Protein AF-A0A7W1IMP6-F1 (afdb_monomer_lite)

Radius of gyration: 20.24 Å; chains: 1; bounding box: 58×49×47 Å

Sequence (217 aa):
MINILLSSNEVQIRNIYDVIEHIKVRPALYIRENKISNLQCYLDGYQAALIHNAINHESIFPQFWYFHEWTMQKYNWSSSVAGWTNILLKENNNNEEKALQVFFELCDEFKTLHPISIQKIKLTKKNMDFYHTKCQTFDGKMNQIYENANELLLVKFSHNFGFSYFMLNENKIEGSSWTKRFENEKLAKTHIENLFDAQNSWEALSGDLKLILEQTM

Structure (mmCIF, N/CA/C/O backbone):
data_AF-A0A7W1IMP6-F1
#
_entry.id   AF-A0A7W1IMP6-F1
#
loop_
_atom_site.group_PDB
_atom_site.id
_atom_site.type_symbol
_atom_site.label_atom_id
_atom_site.label_alt_id
_atom_site.label_comp_id
_atom_site.label_asym_id
_atom_site.label_entity_id
_atom_site.label_seq_id
_atom_site.pdbx_PDB_ins_code
_atom_site.Cartn_x
_atom_site.Cartn_y
_atom_site.Cartn_z
_atom_site.occupancy
_atom_site.B_iso_or_equiv
_atom_site.auth_seq_id
_atom_site.auth_comp_id
_atom_site.auth_asym_id
_atom_site.auth_atom_id
_atom_site.pdbx_PDB_model_num
ATOM 1 N N . MET A 1 1 ? -30.627 -35.064 19.105 1.00 36.88 1 MET A N 1
ATOM 2 C C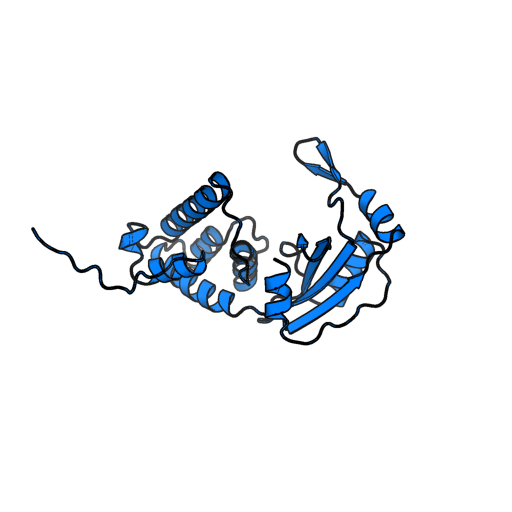A . MET A 1 1 ? -29.736 -34.702 17.983 1.00 36.88 1 MET A CA 1
ATOM 3 C C . MET A 1 1 ? -30.217 -33.379 17.425 1.00 36.88 1 MET A C 1
ATOM 5 O O . MET A 1 1 ? -31.280 -33.345 16.824 1.00 36.88 1 MET A O 1
ATOM 9 N N . ILE A 1 2 ? -29.509 -32.289 17.719 1.00 34.69 2 ILE A N 1
ATOM 10 C CA . ILE A 1 2 ? -29.812 -30.972 17.152 1.00 34.69 2 ILE A CA 1
ATOM 11 C C . ILE A 1 2 ? -29.003 -30.874 15.859 1.00 34.69 2 ILE A C 1
ATOM 13 O O . ILE A 1 2 ? -27.783 -30.756 15.906 1.00 34.69 2 ILE A O 1
ATOM 17 N N . ASN A 1 3 ? -29.686 -30.974 14.718 1.00 37.50 3 ASN A N 1
ATOM 18 C CA . ASN A 1 3 ? -29.119 -30.622 13.421 1.00 37.50 3 ASN A CA 1
ATOM 19 C C . ASN A 1 3 ? -29.069 -29.098 13.340 1.00 37.50 3 ASN A C 1
ATOM 21 O O . ASN A 1 3 ? -30.084 -28.452 13.080 1.00 37.50 3 ASN A O 1
ATOM 25 N N . ILE A 1 4 ? -27.894 -28.522 13.581 1.00 43.94 4 ILE A N 1
ATOM 26 C CA . ILE A 1 4 ? -27.629 -27.141 13.190 1.00 43.94 4 ILE A CA 1
ATOM 27 C C . ILE A 1 4 ? -27.400 -27.174 11.679 1.00 43.94 4 ILE A C 1
ATOM 29 O O . ILE A 1 4 ? -26.359 -27.617 11.203 1.00 43.94 4 ILE A O 1
ATOM 33 N N . LEU A 1 5 ? -28.418 -26.754 10.930 1.00 41.19 5 LEU A N 1
ATOM 34 C CA . LEU A 1 5 ? -28.290 -26.374 9.529 1.00 41.19 5 LEU A CA 1
ATOM 35 C C . LEU A 1 5 ? -27.348 -25.164 9.470 1.00 41.19 5 LEU A C 1
ATOM 37 O O . LEU A 1 5 ? -27.774 -24.032 9.693 1.00 41.19 5 LEU A O 1
ATOM 41 N N . LEU A 1 6 ? -26.063 -25.409 9.214 1.00 39.91 6 LEU A N 1
ATOM 42 C CA . LEU A 1 6 ? -25.137 -24.366 8.788 1.00 39.91 6 LEU A CA 1
ATOM 43 C C . LEU A 1 6 ? -25.642 -23.860 7.433 1.00 39.91 6 LEU A C 1
ATOM 45 O O . LEU A 1 6 ? -25.564 -24.560 6.425 1.00 39.91 6 LEU A O 1
ATOM 49 N N . SER A 1 7 ? -26.259 -22.678 7.433 1.00 44.56 7 SER A N 1
ATOM 50 C CA . SER A 1 7 ? -26.678 -22.005 6.209 1.00 44.56 7 SER A CA 1
ATOM 51 C C . SER A 1 7 ? -25.452 -21.771 5.333 1.00 44.56 7 SER A C 1
ATOM 53 O O . SER A 1 7 ? -24.482 -21.157 5.774 1.00 44.56 7 SER A O 1
ATOM 55 N N . SER A 1 8 ? -25.525 -22.245 4.097 1.00 48.44 8 SER A N 1
ATOM 56 C CA . SER A 1 8 ? -24.499 -22.236 3.055 1.00 48.44 8 SER A CA 1
ATOM 57 C C . SER A 1 8 ? -24.180 -20.839 2.496 1.00 48.44 8 SER A C 1
ATOM 59 O O . SER A 1 8 ? -24.275 -20.607 1.296 1.00 48.44 8 SER A O 1
ATOM 61 N N . ASN A 1 9 ? -23.795 -19.915 3.372 1.00 48.94 9 ASN A N 1
ATOM 62 C CA . ASN A 1 9 ? -23.117 -18.662 3.045 1.00 48.94 9 ASN A CA 1
ATOM 63 C C . ASN A 1 9 ? -21.965 -18.493 4.048 1.00 48.94 9 ASN A C 1
ATOM 65 O O . ASN A 1 9 ? -21.957 -17.581 4.874 1.00 48.94 9 ASN A O 1
ATOM 69 N N . GLU A 1 10 ? -21.016 -19.432 4.038 1.00 59.72 10 GLU A N 1
ATOM 70 C CA . GLU A 1 10 ? -19.744 -19.212 4.723 1.00 59.72 10 GLU A CA 1
ATOM 71 C C . GLU A 1 10 ? -19.064 -18.031 4.037 1.00 59.72 10 GLU A C 1
ATOM 73 O O . GLU A 1 10 ? -18.763 -18.079 2.842 1.00 59.72 10 GLU A O 1
ATOM 78 N N . VAL A 1 11 ? -18.882 -16.934 4.770 1.00 62.41 11 VAL A N 1
ATOM 79 C CA . VAL A 1 11 ? -18.132 -15.809 4.228 1.00 62.41 11 VAL A CA 1
ATOM 80 C C . VAL A 1 11 ? -16.681 -16.249 4.119 1.00 62.41 11 VAL A C 1
ATOM 82 O O . VAL A 1 11 ? -16.019 -16.512 5.123 1.00 62.41 11 VAL A O 1
ATOM 85 N N . GLN A 1 12 ? -16.210 -16.389 2.885 1.00 74.75 12 GLN A N 1
ATOM 86 C CA . GLN A 1 12 ? -14.857 -16.831 2.614 1.00 74.75 12 GLN A CA 1
ATOM 87 C C . GLN A 1 12 ? -13.899 -15.653 2.796 1.00 74.75 12 GLN A C 1
ATOM 89 O O . GLN A 1 12 ? -13.868 -14.740 1.973 1.00 74.75 12 GLN A O 1
ATOM 94 N N . ILE A 1 13 ? -13.106 -15.691 3.866 1.00 83.25 13 ILE A N 1
ATOM 95 C CA . ILE A 1 13 ? -11.970 -14.787 4.050 1.00 83.25 13 ILE A CA 1
ATOM 96 C C . ILE A 1 13 ? -10.872 -15.251 3.095 1.00 83.25 13 ILE A C 1
ATOM 98 O O . ILE A 1 13 ? -10.274 -16.306 3.303 1.00 83.25 13 ILE A O 1
ATOM 102 N N . ARG A 1 14 ? -10.650 -14.496 2.017 1.00 86.69 14 ARG A N 1
ATOM 103 C CA . ARG A 1 14 ? -9.620 -14.806 1.016 1.00 86.69 14 ARG A CA 1
ATOM 104 C C . ARG A 1 14 ? -8.409 -13.921 1.176 1.00 86.69 14 ARG A C 1
ATOM 106 O O . ARG A 1 14 ? -7.344 -14.332 0.742 1.00 86.69 14 ARG A O 1
ATOM 113 N N . ASN A 1 15 ? -8.603 -12.711 1.703 1.00 90.31 15 ASN A N 1
ATOM 114 C CA . ASN A 1 15 ? -7.524 -11.764 1.862 1.00 90.31 15 ASN A CA 1
ATOM 115 C C . ASN A 1 15 ? -7.578 -10.879 3.103 1.00 90.31 15 ASN A C 1
ATOM 117 O O . ASN A 1 15 ? -8.587 -10.822 3.806 1.00 90.31 15 ASN A O 1
ATOM 121 N N . ILE A 1 16 ? -6.483 -10.161 3.361 1.00 93.44 16 ILE A N 1
ATOM 122 C CA . ILE A 1 16 ? -6.400 -9.216 4.482 1.00 93.44 16 ILE A CA 1
ATOM 123 C C . ILE A 1 16 ? -7.488 -8.132 4.433 1.00 93.44 16 ILE A C 1
ATOM 125 O O . ILE A 1 16 ? -7.944 -7.684 5.483 1.00 93.44 16 ILE A O 1
ATOM 129 N N . TYR A 1 17 ? -7.963 -7.729 3.249 1.00 94.56 17 TYR A N 1
ATOM 130 C CA . TYR A 1 17 ? -9.091 -6.801 3.160 1.00 94.56 17 TYR A CA 1
ATOM 131 C C . TYR A 1 17 ? -10.402 -7.456 3.582 1.00 94.56 17 TYR A C 1
ATOM 133 O O . TYR A 1 17 ? -11.170 -6.818 4.294 1.00 94.56 17 TYR A O 1
ATOM 141 N N . ASP A 1 18 ? -10.634 -8.724 3.230 1.00 93.06 18 ASP A N 1
ATOM 142 C CA . ASP A 1 18 ? -11.777 -9.481 3.746 1.00 93.06 18 ASP A CA 1
ATOM 143 C C . ASP A 1 18 ? -11.700 -9.556 5.291 1.00 93.06 18 ASP A C 1
ATOM 145 O O . ASP A 1 18 ? -12.692 -9.294 5.970 1.00 93.06 18 ASP A O 1
ATOM 149 N N . VAL A 1 19 ? -10.514 -9.804 5.874 1.00 94.75 19 VAL A N 1
ATOM 150 C CA . VAL A 1 19 ? -10.305 -9.760 7.340 1.00 94.75 19 VAL A CA 1
ATOM 151 C C . VAL A 1 19 ? -10.685 -8.393 7.919 1.00 94.75 19 VAL A C 1
ATOM 153 O O . VAL A 1 19 ? -11.443 -8.315 8.889 1.00 94.75 19 VAL A O 1
ATOM 156 N N . ILE A 1 20 ? -10.181 -7.308 7.326 1.00 97.00 20 ILE A N 1
ATOM 157 C CA . ILE A 1 20 ? -10.443 -5.939 7.787 1.00 97.00 20 ILE A CA 1
ATOM 158 C C . ILE A 1 20 ? -11.939 -5.609 7.707 1.00 97.00 20 ILE A C 1
ATOM 160 O O . ILE A 1 20 ? -12.482 -5.072 8.674 1.00 97.00 20 ILE A O 1
ATOM 164 N N . GLU A 1 21 ? -12.625 -5.966 6.617 1.00 95.50 21 GLU A N 1
ATOM 165 C CA . GLU A 1 21 ? -14.070 -5.744 6.467 1.00 95.50 21 GLU A CA 1
ATOM 166 C C . GLU A 1 21 ? -14.877 -6.504 7.522 1.00 95.50 21 GLU A C 1
ATOM 168 O O . GLU A 1 21 ? -15.808 -5.952 8.108 1.00 95.50 21 GLU A O 1
ATOM 173 N N . HIS A 1 22 ? -14.494 -7.741 7.836 1.00 93.94 22 HIS A N 1
ATOM 174 C CA . HIS A 1 22 ? -15.139 -8.514 8.895 1.00 93.94 22 HIS A CA 1
ATOM 175 C C . HIS A 1 22 ? -15.003 -7.861 10.269 1.00 93.94 22 HIS A C 1
ATOM 177 O O . HIS A 1 22 ? -15.988 -7.755 11.011 1.00 93.94 22 HIS A O 1
ATOM 183 N N . ILE A 1 23 ? -13.792 -7.411 10.607 1.00 97.06 23 ILE A N 1
ATOM 184 C CA . ILE A 1 23 ? -13.525 -6.747 11.884 1.00 97.06 23 ILE A CA 1
ATOM 185 C C . ILE A 1 23 ? -14.295 -5.429 11.957 1.00 97.06 23 ILE A C 1
ATOM 187 O O . ILE A 1 23 ? -14.929 -5.157 12.975 1.00 97.06 23 ILE A O 1
ATOM 191 N N . LYS A 1 24 ? -14.309 -4.646 10.874 1.00 97.38 24 LYS A N 1
ATOM 192 C CA . LYS A 1 24 ? -14.977 -3.341 10.785 1.00 97.38 24 LYS A CA 1
ATOM 193 C C . LYS A 1 24 ? -16.452 -3.377 11.188 1.00 97.38 24 LYS A C 1
ATOM 195 O O . LYS A 1 24 ? -16.924 -2.430 11.812 1.00 97.38 24 LYS A O 1
ATOM 200 N N . VAL A 1 25 ? -17.178 -4.463 10.900 1.00 95.69 25 VAL A N 1
ATOM 201 C CA . VAL A 1 25 ? -18.607 -4.590 11.257 1.00 95.69 25 VAL A CA 1
ATOM 202 C C . VAL A 1 25 ? -18.821 -4.657 12.775 1.00 95.69 25 VAL A C 1
ATOM 204 O O . VAL A 1 25 ? -19.797 -4.104 13.283 1.00 95.69 25 VAL A O 1
ATOM 207 N N . ARG A 1 26 ? -17.944 -5.352 13.516 1.00 94.50 26 ARG A N 1
ATOM 208 C CA . ARG A 1 26 ? -18.030 -5.501 14.984 1.00 94.50 26 ARG A CA 1
ATOM 209 C C . ARG A 1 26 ? -16.635 -5.595 15.618 1.00 94.50 26 ARG A C 1
ATOM 211 O O . ARG A 1 26 ? -16.275 -6.678 16.083 1.00 94.50 26 ARG A O 1
ATOM 218 N N . PRO A 1 27 ? -15.856 -4.501 15.705 1.00 96.38 27 PRO A N 1
ATOM 219 C CA . PRO A 1 27 ? -14.443 -4.591 16.075 1.00 96.38 27 PRO A CA 1
ATOM 220 C C . PRO A 1 27 ? -14.225 -5.256 17.438 1.00 96.38 27 PRO A C 1
ATOM 222 O O . PRO A 1 27 ? -13.483 -6.232 17.534 1.00 96.38 27 PRO A O 1
ATOM 225 N N . ALA A 1 28 ? -14.966 -4.839 18.469 1.00 96.44 28 ALA A N 1
ATOM 226 C CA . ALA A 1 28 ? -14.878 -5.419 19.811 1.00 96.44 28 ALA A CA 1
ATOM 227 C C . ALA A 1 28 ? -15.109 -6.948 19.880 1.00 96.44 28 ALA A C 1
ATOM 229 O O . ALA A 1 28 ? -14.641 -7.582 20.821 1.00 96.44 28 ALA A O 1
ATOM 230 N N . LEU A 1 29 ? -15.779 -7.567 18.897 1.00 96.75 29 LEU A N 1
ATOM 231 C CA . LEU A 1 29 ? -15.936 -9.027 18.848 1.00 96.75 29 LEU A CA 1
ATOM 232 C C . LEU A 1 29 ? -14.618 -9.743 18.509 1.00 96.75 29 LEU A C 1
ATOM 234 O O . LEU A 1 29 ? -14.361 -10.824 19.031 1.00 96.75 29 LEU A O 1
ATOM 238 N N . TYR A 1 30 ? -13.797 -9.148 17.645 1.00 96.44 30 TYR A N 1
ATOM 239 C CA . TYR A 1 30 ? -12.568 -9.759 17.127 1.00 96.44 30 TYR A CA 1
ATOM 240 C C . TYR A 1 30 ? -11.324 -9.280 17.869 1.00 96.44 30 TYR A C 1
ATOM 242 O O . TYR A 1 30 ? -10.428 -10.066 18.164 1.00 96.44 30 TYR A O 1
ATOM 250 N N . ILE A 1 31 ? -11.283 -7.985 18.186 1.00 97.44 31 ILE A N 1
ATOM 251 C CA . ILE A 1 31 ? -10.124 -7.310 18.780 1.00 97.44 31 ILE A CA 1
ATOM 252 C C . ILE A 1 31 ? -10.387 -6.866 20.228 1.00 97.44 31 ILE A C 1
ATOM 254 O O . ILE A 1 31 ? -9.628 -6.072 20.784 1.00 97.44 31 ILE A O 1
ATOM 258 N N . ARG A 1 32 ? -11.453 -7.401 20.853 1.00 94.81 32 ARG A N 1
ATOM 259 C CA . ARG A 1 32 ? -11.895 -7.219 22.255 1.00 94.81 32 ARG A CA 1
ATOM 260 C C . ARG A 1 32 ? -12.391 -5.819 22.628 1.00 94.81 32 ARG A C 1
ATOM 262 O O . ARG A 1 32 ? -13.434 -5.683 23.257 1.00 94.81 32 ARG A O 1
ATOM 269 N N . GLU A 1 33 ? -11.653 -4.785 22.254 1.00 96.38 33 GLU A N 1
ATOM 270 C CA . GLU A 1 33 ? -11.968 -3.376 22.496 1.00 96.38 33 GLU A CA 1
ATOM 271 C C . GLU A 1 33 ? -11.753 -2.591 21.201 1.00 96.38 33 GLU A C 1
ATOM 273 O O . GLU A 1 33 ? -10.911 -2.965 20.383 1.00 96.38 33 GLU A O 1
ATOM 278 N N . ASN A 1 34 ? -12.488 -1.493 21.022 1.00 97.62 34 ASN A N 1
ATOM 279 C CA . ASN A 1 34 ? -12.360 -0.609 19.861 1.00 97.62 34 ASN A CA 1
ATOM 280 C C . ASN A 1 34 ? -11.065 0.221 19.954 1.00 97.62 34 ASN A C 1
ATOM 282 O O . ASN A 1 34 ? -11.108 1.428 20.167 1.00 97.62 34 ASN A O 1
ATOM 286 N N . LYS A 1 35 ? -9.908 -0.435 19.843 1.00 98.44 35 LYS A N 1
ATOM 287 C CA . LYS A 1 35 ? -8.582 0.186 19.899 1.00 98.44 35 LYS A CA 1
ATOM 288 C C . LYS A 1 35 ? -7.792 -0.117 18.637 1.00 98.44 35 LYS A C 1
ATOM 290 O O . LYS A 1 35 ? -7.730 -1.270 18.208 1.00 98.44 35 LYS A O 1
ATOM 295 N N . ILE A 1 36 ? -7.161 0.901 18.061 1.00 98.62 36 ILE A N 1
ATOM 296 C CA . ILE A 1 36 ? -6.328 0.734 16.869 1.00 98.62 36 ILE A CA 1
ATOM 297 C C . ILE A 1 36 ? -5.088 -0.116 17.175 1.00 98.62 36 ILE A C 1
ATOM 299 O O . ILE A 1 36 ? -4.684 -0.927 16.345 1.00 98.62 36 ILE A O 1
ATOM 303 N N . SER A 1 37 ? -4.547 -0.028 18.393 1.00 98.19 37 SER A N 1
ATOM 304 C CA . SER A 1 37 ? -3.458 -0.900 18.850 1.00 98.19 37 SER A CA 1
ATOM 305 C C . SER A 1 37 ? -3.862 -2.381 18.901 1.00 98.19 37 SER A C 1
ATOM 307 O O . SER A 1 37 ? -3.081 -3.250 18.507 1.00 98.19 37 SER A O 1
ATOM 309 N N . ASN A 1 38 ? -5.102 -2.689 19.299 1.00 98.50 38 ASN A N 1
ATOM 310 C CA . ASN A 1 38 ? -5.611 -4.062 19.268 1.00 98.50 38 ASN A CA 1
ATOM 311 C C . ASN A 1 38 ? -5.804 -4.566 17.832 1.00 98.50 38 ASN A C 1
ATOM 313 O O . ASN A 1 38 ? -5.514 -5.730 17.556 1.00 98.50 38 ASN A O 1
ATOM 317 N N . LEU A 1 39 ? -6.260 -3.702 16.916 1.00 98.50 39 LEU A N 1
ATOM 318 C CA . LEU A 1 39 ? -6.335 -4.044 15.496 1.00 98.50 39 LEU A CA 1
ATOM 319 C C . LEU A 1 39 ? -4.951 -4.358 14.927 1.00 98.50 39 LEU A C 1
ATOM 321 O O . LEU A 1 39 ? -4.796 -5.373 14.256 1.00 98.50 39 LEU A O 1
ATOM 325 N N . GLN A 1 40 ? -3.951 -3.524 15.216 1.00 97.88 40 GLN A N 1
ATOM 326 C CA . GLN A 1 40 ? -2.580 -3.765 14.771 1.00 97.88 40 GLN A CA 1
ATOM 327 C C . GLN A 1 40 ? -2.080 -5.132 15.245 1.00 97.88 40 GLN A C 1
ATOM 329 O O . GLN A 1 40 ? -1.651 -5.934 14.426 1.00 97.88 40 GLN A O 1
ATOM 334 N N . CYS A 1 41 ? -2.213 -5.430 16.541 1.00 97.81 41 CYS A N 1
ATOM 335 C CA . CYS A 1 41 ? -1.795 -6.714 17.108 1.00 97.81 41 CYS A CA 1
ATOM 336 C C . CYS A 1 41 ? -2.476 -7.908 16.413 1.00 97.81 41 CYS A C 1
ATOM 338 O O . CYS A 1 41 ? -1.835 -8.919 16.123 1.00 97.81 41 CYS A O 1
ATOM 340 N N . TYR A 1 42 ? -3.768 -7.780 16.094 1.00 97.81 42 TYR A N 1
ATOM 341 C CA . TYR A 1 42 ? -4.499 -8.802 15.350 1.00 97.81 42 TYR A CA 1
ATOM 342 C C . TYR A 1 42 ? -3.941 -8.997 13.932 1.00 97.81 42 TYR A C 1
ATOM 344 O O . TYR A 1 42 ? -3.698 -10.131 13.521 1.00 97.81 42 TYR A O 1
ATOM 352 N N . LEU A 1 43 ? -3.730 -7.908 13.184 1.00 96.69 43 LEU A N 1
ATOM 353 C CA . LEU A 1 43 ? -3.224 -7.966 11.807 1.00 96.69 43 LEU A CA 1
ATOM 354 C C . LEU A 1 4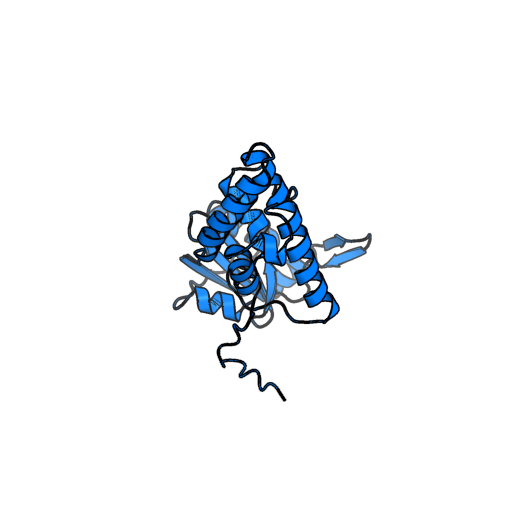3 ? -1.770 -8.458 11.746 1.00 96.69 43 LEU A C 1
ATOM 356 O O . LEU A 1 43 ? -1.435 -9.237 10.855 1.00 96.69 43 LEU A O 1
ATOM 360 N N . ASP A 1 44 ? -0.937 -8.089 12.720 1.00 95.25 44 ASP A N 1
ATOM 361 C CA . ASP A 1 44 ? 0.424 -8.611 12.866 1.00 95.25 44 ASP A CA 1
ATOM 362 C C . ASP A 1 44 ? 0.396 -10.132 13.102 1.00 95.25 44 ASP A C 1
ATOM 364 O O . ASP A 1 44 ? 1.151 -10.879 12.478 1.00 95.25 44 ASP A O 1
ATOM 368 N N . GLY A 1 45 ? -0.527 -10.614 13.944 1.00 95.69 45 GLY A N 1
ATOM 369 C CA . GLY A 1 45 ? -0.750 -12.043 14.176 1.00 95.69 45 GLY A CA 1
ATOM 370 C C . GLY A 1 45 ? -1.245 -12.791 12.933 1.00 95.69 45 GLY A C 1
ATOM 371 O O . GLY A 1 45 ? -0.750 -13.879 12.638 1.00 95.69 45 GLY A O 1
ATOM 372 N N . TYR A 1 46 ? -2.173 -12.198 12.173 1.00 93.81 46 TYR A N 1
ATOM 373 C CA . TYR A 1 46 ? -2.622 -12.726 10.879 1.00 93.81 46 TYR A CA 1
ATOM 374 C C . TYR A 1 46 ? -1.443 -12.876 9.912 1.00 93.81 46 TYR A C 1
ATOM 376 O O . TYR A 1 46 ? -1.218 -13.952 9.358 1.00 93.81 46 TYR A O 1
ATOM 384 N N . GLN A 1 47 ? -0.633 -11.825 9.770 1.00 90.75 47 GLN A N 1
ATOM 385 C CA . GLN A 1 47 ? 0.513 -11.827 8.871 1.00 90.75 47 GLN A CA 1
ATOM 386 C C . GLN A 1 47 ? 1.589 -12.836 9.299 1.00 90.75 47 GLN A C 1
ATOM 388 O O . GLN A 1 47 ? 2.144 -13.540 8.451 1.00 90.75 47 GLN A O 1
ATOM 393 N N . ALA A 1 48 ? 1.859 -12.945 10.603 1.00 92.94 48 ALA A N 1
ATOM 394 C CA . ALA A 1 48 ? 2.769 -13.947 11.148 1.00 92.94 48 ALA A CA 1
ATOM 395 C C . ALA A 1 48 ? 2.276 -15.371 10.849 1.00 92.94 48 ALA A C 1
ATOM 397 O O . ALA A 1 48 ? 3.066 -16.219 10.437 1.00 92.94 48 ALA A O 1
ATOM 398 N N . ALA A 1 49 ? 0.973 -15.633 10.992 1.00 92.94 49 ALA A N 1
ATOM 399 C CA . ALA A 1 49 ? 0.393 -16.933 10.672 1.00 92.94 49 ALA A CA 1
ATOM 400 C C . ALA A 1 49 ? 0.555 -17.290 9.186 1.00 92.94 49 ALA A C 1
ATOM 402 O O . ALA A 1 49 ? 0.942 -18.420 8.887 1.00 92.94 49 ALA A O 1
ATOM 403 N N . LEU A 1 50 ? 0.333 -16.346 8.262 1.00 90.00 50 LEU A N 1
ATOM 404 C CA . LEU A 1 50 ? 0.565 -16.580 6.830 1.00 90.00 50 LEU A CA 1
ATOM 405 C C . LEU A 1 50 ? 2.027 -16.956 6.549 1.00 90.00 50 LEU A C 1
ATOM 407 O O . LEU A 1 50 ? 2.292 -17.978 5.914 1.00 90.00 50 LEU A O 1
ATOM 411 N N . ILE A 1 51 ? 2.971 -16.178 7.093 1.00 88.38 51 ILE A N 1
ATOM 412 C CA . ILE A 1 51 ? 4.416 -16.392 6.911 1.00 88.38 51 ILE A CA 1
ATOM 413 C C . ILE A 1 51 ? 4.841 -17.754 7.467 1.00 88.38 51 ILE A C 1
ATOM 415 O O . ILE A 1 51 ? 5.503 -18.528 6.777 1.00 88.38 51 ILE A O 1
ATOM 419 N N . HIS A 1 52 ? 4.441 -18.082 8.699 1.00 92.19 52 HIS A N 1
ATOM 420 C CA . HIS A 1 52 ? 4.823 -19.338 9.350 1.00 92.19 52 HIS A CA 1
ATOM 421 C C . HIS A 1 52 ? 4.266 -20.584 8.658 1.00 92.19 52 HIS A C 1
ATOM 423 O O . HIS A 1 52 ? 4.840 -21.661 8.806 1.00 92.19 52 HIS A O 1
ATOM 429 N N . ASN A 1 53 ? 3.181 -20.445 7.897 1.00 91.88 53 ASN A N 1
ATOM 430 C CA . ASN A 1 53 ? 2.566 -21.544 7.158 1.00 91.88 53 ASN A CA 1
ATOM 431 C C . ASN A 1 53 ? 2.899 -21.523 5.658 1.00 91.88 53 ASN A C 1
ATOM 433 O O . ASN A 1 53 ? 2.302 -22.291 4.907 1.00 91.88 53 ASN A O 1
ATOM 437 N N . ALA A 1 54 ? 3.833 -20.667 5.217 1.00 88.38 54 ALA A N 1
ATOM 438 C CA . ALA A 1 54 ? 4.191 -20.488 3.807 1.00 88.38 54 ALA A CA 1
ATOM 439 C C . ALA A 1 54 ? 2.964 -20.272 2.897 1.00 88.38 54 ALA A C 1
ATOM 441 O O . ALA A 1 54 ? 2.926 -20.721 1.750 1.00 88.38 54 ALA A O 1
ATOM 442 N N . ILE A 1 55 ? 1.941 -19.597 3.428 1.00 85.00 55 ILE A N 1
ATOM 443 C CA . ILE A 1 55 ? 0.781 -19.185 2.649 1.00 85.00 55 ILE A CA 1
ATOM 444 C C . ILE A 1 55 ? 1.216 -17.935 1.900 1.00 85.00 55 ILE A C 1
ATOM 446 O O . ILE A 1 55 ? 1.498 -16.904 2.513 1.00 85.00 55 ILE A O 1
ATOM 450 N N . ASN A 1 56 ? 1.326 -18.059 0.577 1.00 72.25 56 ASN A N 1
ATOM 451 C CA . ASN A 1 56 ? 1.714 -16.944 -0.274 1.00 72.25 56 ASN A CA 1
ATOM 452 C C . ASN A 1 56 ? 0.781 -15.758 -0.035 1.00 72.25 56 ASN A C 1
ATOM 454 O O . ASN A 1 56 ? -0.435 -15.928 0.077 1.00 72.25 56 ASN A O 1
ATOM 458 N N . HIS A 1 57 ? 1.372 -14.566 0.026 1.00 66.50 57 HIS A N 1
ATOM 459 C CA . HIS A 1 57 ? 0.616 -13.326 0.066 1.00 66.50 57 HIS A CA 1
ATOM 460 C C . HIS A 1 57 ? -0.367 -13.289 -1.102 1.00 66.50 57 HIS A C 1
ATOM 462 O O . HIS A 1 57 ? -0.073 -13.764 -2.200 1.00 66.50 57 HIS A O 1
ATOM 468 N N . GLU A 1 58 ? -1.552 -12.753 -0.849 1.00 68.75 58 GLU A N 1
ATOM 469 C CA . GLU A 1 58 ? -2.588 -12.717 -1.866 1.00 68.75 58 GLU A CA 1
ATOM 470 C C . GLU A 1 58 ? -2.174 -11.765 -2.995 1.00 68.75 58 GLU A C 1
ATOM 472 O O . GLU A 1 58 ? -1.690 -10.664 -2.724 1.00 68.75 58 GLU A O 1
ATOM 477 N N . SER A 1 59 ? -2.394 -12.162 -4.253 1.00 75.06 59 SER A N 1
ATOM 478 C CA . SER A 1 59 ? -2.257 -11.287 -5.429 1.00 75.06 59 SER A CA 1
ATOM 479 C C . SER A 1 59 ? -3.373 -10.234 -5.426 1.00 75.06 59 SER A C 1
ATOM 481 O O . SER A 1 59 ? -4.325 -10.294 -6.204 1.00 75.06 59 SER A O 1
ATOM 483 N N . ILE A 1 60 ? -3.300 -9.299 -4.478 1.00 84.06 60 ILE A N 1
ATOM 484 C CA . ILE A 1 60 ? -4.244 -8.199 -4.283 1.00 84.06 60 ILE A CA 1
ATOM 485 C C . ILE A 1 60 ? -3.564 -6.872 -4.594 1.00 84.06 60 ILE A C 1
ATOM 487 O O . ILE A 1 60 ? -2.415 -6.631 -4.216 1.00 84.06 60 ILE A O 1
ATOM 491 N N . PHE A 1 61 ? -4.303 -5.979 -5.253 1.00 86.06 61 PHE A N 1
ATOM 492 C CA . PHE A 1 61 ? -3.891 -4.595 -5.424 1.00 86.06 61 PHE A CA 1
ATOM 493 C C . PHE A 1 61 ? -4.874 -3.621 -4.748 1.00 86.06 61 PHE A C 1
ATOM 495 O O . PHE A 1 61 ? -6.075 -3.683 -5.036 1.00 86.06 61 PHE A O 1
ATOM 502 N N . PRO A 1 62 ? -4.381 -2.662 -3.939 1.00 89.88 62 PRO A N 1
ATOM 503 C CA . PRO A 1 62 ? -2.987 -2.519 -3.500 1.00 89.88 62 PRO A CA 1
ATOM 504 C C . PRO A 1 62 ? -2.584 -3.587 -2.467 1.00 89.88 62 PRO A C 1
ATOM 506 O O . PRO A 1 62 ? -3.435 -4.169 -1.809 1.00 89.88 62 PRO A O 1
ATOM 509 N N . GLN A 1 63 ? -1.285 -3.859 -2.307 1.00 88.00 63 GLN A N 1
ATOM 510 C CA . GLN A 1 63 ? -0.828 -4.704 -1.197 1.00 88.00 63 GLN A CA 1
ATOM 511 C C . GLN A 1 63 ? -0.964 -3.934 0.119 1.00 88.00 63 GLN A C 1
ATOM 513 O O . GLN A 1 63 ? -0.577 -2.763 0.202 1.00 88.00 63 GLN A O 1
ATOM 518 N N . PHE A 1 64 ? -1.456 -4.591 1.171 1.00 91.38 64 PHE A N 1
ATOM 519 C CA . PHE A 1 64 ? -1.722 -3.915 2.444 1.00 91.38 64 PHE A CA 1
ATOM 520 C C . PHE A 1 64 ? -0.467 -3.336 3.110 1.00 91.38 64 PHE A C 1
ATOM 522 O O . PHE A 1 64 ? -0.549 -2.294 3.752 1.00 91.38 64 PHE A O 1
ATOM 529 N N . TRP A 1 65 ? 0.715 -3.921 2.891 1.00 87.00 65 TRP A N 1
ATOM 530 C CA . TRP A 1 65 ? 1.977 -3.354 3.384 1.00 87.00 65 TRP A CA 1
ATOM 531 C C . TRP A 1 65 ? 2.218 -1.909 2.901 1.00 87.00 65 TRP A C 1
ATOM 533 O O . TRP A 1 65 ? 2.840 -1.106 3.594 1.00 87.00 65 TRP A O 1
ATOM 543 N N . TYR A 1 66 ? 1.673 -1.509 1.747 1.00 88.69 66 TYR A N 1
ATOM 544 C CA . TYR A 1 66 ? 1.802 -0.128 1.264 1.00 88.69 66 TYR A CA 1
ATOM 545 C C . TYR A 1 66 ? 0.903 0.867 2.012 1.00 88.69 66 TYR A C 1
ATOM 547 O O . TYR A 1 66 ? 1.042 2.077 1.829 1.00 88.69 66 TYR A O 1
ATOM 555 N N . PHE A 1 67 ? 0.031 0.396 2.906 1.00 94.12 67 PHE A N 1
ATOM 556 C CA . PHE A 1 67 ? -0.815 1.256 3.729 1.00 94.12 67 PHE A CA 1
ATOM 557 C C . PHE A 1 67 ? -0.007 2.149 4.688 1.00 94.12 67 PHE A C 1
ATOM 559 O O . PHE A 1 67 ? -0.441 3.252 5.030 1.00 94.12 67 PHE A O 1
ATOM 566 N N . HIS A 1 68 ? 1.203 1.723 5.074 1.00 93.44 68 HIS A N 1
ATOM 567 C CA . HIS A 1 68 ? 2.142 2.544 5.847 1.00 93.44 68 HIS A CA 1
ATOM 568 C C . HIS A 1 68 ? 2.529 3.828 5.092 1.00 93.44 68 HIS A C 1
ATOM 570 O O . HIS A 1 68 ? 2.430 4.928 5.637 1.00 93.44 68 HIS A O 1
ATOM 576 N N . GLU A 1 69 ? 2.908 3.691 3.819 1.00 90.81 69 GLU A N 1
ATOM 577 C CA . GLU A 1 69 ? 3.267 4.809 2.936 1.00 90.81 69 GLU A CA 1
ATOM 578 C C . GLU A 1 69 ? 2.053 5.685 2.616 1.00 90.81 69 GLU A C 1
ATOM 580 O O . GLU A 1 69 ? 2.136 6.913 2.650 1.00 90.81 69 GLU A O 1
ATOM 585 N N . TRP A 1 70 ? 0.905 5.053 2.360 1.00 93.56 70 TRP A N 1
ATOM 586 C CA . TRP A 1 70 ? -0.371 5.739 2.157 1.00 93.56 70 TRP A CA 1
ATOM 587 C C . TRP A 1 70 ? -0.724 6.661 3.326 1.00 93.56 70 TRP A C 1
ATOM 589 O O . TRP A 1 70 ? -0.985 7.850 3.135 1.00 93.56 70 TRP A O 1
ATOM 599 N N . THR A 1 71 ? -0.665 6.127 4.546 1.00 95.50 71 THR A N 1
ATOM 600 C CA . THR A 1 71 ? -0.997 6.870 5.765 1.00 95.50 71 THR A CA 1
ATOM 601 C C . THR A 1 71 ? -0.015 8.011 6.009 1.00 95.50 71 THR A C 1
ATOM 603 O O . THR A 1 71 ? -0.438 9.133 6.286 1.00 95.50 71 THR A O 1
ATOM 606 N N . MET A 1 72 ? 1.288 7.764 5.846 1.00 94.00 72 MET A N 1
ATOM 607 C CA . MET A 1 72 ? 2.307 8.808 5.960 1.00 94.00 72 MET A CA 1
ATOM 608 C C . MET A 1 72 ? 2.026 9.975 5.003 1.00 94.00 72 MET A C 1
ATOM 610 O O . MET A 1 72 ? 2.075 11.127 5.432 1.00 94.00 72 MET A O 1
ATOM 614 N N . GLN A 1 73 ? 1.693 9.704 3.737 1.00 90.25 73 GLN A N 1
ATOM 615 C CA . GLN A 1 73 ? 1.403 10.766 2.768 1.00 90.25 73 GLN A CA 1
ATOM 616 C C . GLN A 1 73 ? 0.133 11.537 3.101 1.00 90.25 73 GLN A C 1
ATOM 618 O O . GLN A 1 73 ? 0.138 12.766 3.043 1.00 90.25 73 GLN A O 1
ATOM 623 N N . LYS A 1 74 ? -0.944 10.835 3.475 1.00 93.50 74 LYS A N 1
ATOM 624 C CA . LYS A 1 74 ? -2.229 11.466 3.796 1.00 93.50 74 LYS A CA 1
ATOM 625 C C . LYS A 1 74 ? -2.084 12.549 4.869 1.0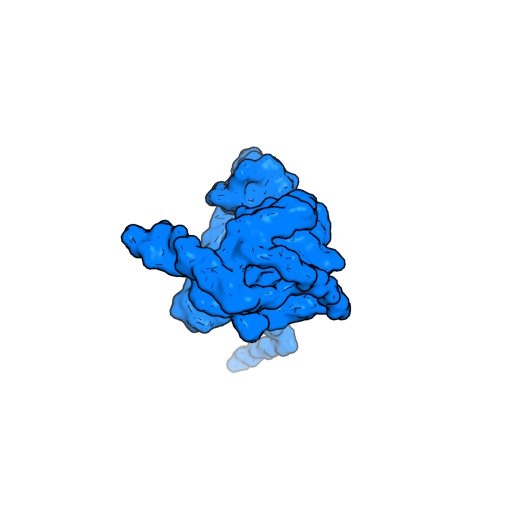0 93.50 74 LYS A C 1
ATOM 627 O O . LYS A 1 74 ? -2.746 13.580 4.783 1.00 93.50 74 LYS A O 1
ATOM 632 N N . TYR A 1 75 ? -1.196 12.321 5.834 1.00 94.81 75 TYR A N 1
ATOM 633 C CA . TYR A 1 75 ? -0.936 13.231 6.950 1.00 94.81 75 TYR A CA 1
ATOM 634 C C . TYR A 1 75 ? 0.377 14.014 6.828 1.00 94.81 75 TYR A C 1
ATOM 636 O O . TYR A 1 75 ? 0.747 14.729 7.754 1.00 94.81 75 TYR A O 1
ATOM 644 N N . ASN A 1 76 ? 1.080 13.914 5.696 1.00 92.75 76 ASN A N 1
ATOM 645 C CA . ASN A 1 76 ? 2.338 14.618 5.436 1.00 92.75 76 ASN A CA 1
ATOM 646 C C . ASN A 1 76 ? 3.423 14.377 6.511 1.00 92.75 76 ASN A C 1
ATOM 648 O O . ASN A 1 76 ? 4.112 15.299 6.955 1.00 92.75 76 ASN A O 1
ATOM 652 N N . TRP A 1 77 ? 3.568 13.124 6.946 1.00 93.62 77 TRP A N 1
ATOM 653 C CA . TRP A 1 77 ? 4.647 12.710 7.844 1.00 93.62 77 TRP A CA 1
ATOM 654 C C . TRP A 1 77 ? 5.961 12.547 7.080 1.00 93.62 77 TRP A C 1
ATOM 656 O O . TRP A 1 77 ? 5.978 12.177 5.911 1.00 93.62 77 TRP A O 1
ATOM 666 N N . SER A 1 78 ? 7.087 12.788 7.753 1.00 88.88 78 SER A N 1
ATOM 667 C CA . SER A 1 78 ? 8.417 12.708 7.132 1.00 88.88 78 SER A CA 1
ATOM 668 C C . SER A 1 78 ? 8.905 11.278 6.878 1.00 88.88 78 SER A C 1
ATOM 670 O O . SER A 1 78 ? 9.890 11.086 6.168 1.00 88.88 78 SER A O 1
ATOM 672 N N . SER A 1 79 ? 8.270 10.278 7.496 1.00 87.38 79 SER A N 1
ATOM 673 C CA . SER A 1 79 ? 8.670 8.877 7.399 1.00 87.38 79 SER A CA 1
ATOM 674 C C . SER A 1 79 ? 7.520 7.932 7.744 1.00 87.38 79 SER A C 1
ATOM 676 O O . SER A 1 79 ? 6.762 8.175 8.685 1.00 87.38 79 SER A O 1
ATOM 678 N N . SER A 1 80 ? 7.448 6.814 7.024 1.00 88.25 80 SER A N 1
ATOM 679 C CA . SER A 1 80 ? 6.530 5.699 7.268 1.00 88.25 80 SER A CA 1
ATOM 680 C C . SER A 1 80 ? 7.003 4.751 8.381 1.00 88.25 80 SER A C 1
ATOM 682 O O . SER A 1 80 ? 6.230 3.895 8.808 1.00 88.25 80 SER A O 1
ATOM 684 N N . VAL A 1 81 ? 8.228 4.929 8.909 1.00 87.56 81 VAL A N 1
ATOM 685 C CA . VAL A 1 81 ? 8.831 4.087 9.969 1.00 87.56 81 VAL A CA 1
ATOM 686 C C . VAL A 1 81 ? 8.000 4.081 11.251 1.00 87.56 81 VAL A C 1
ATOM 688 O O . VAL A 1 81 ? 7.968 3.079 11.958 1.00 87.56 81 VAL A O 1
ATOM 691 N N . ALA A 1 82 ? 7.290 5.176 11.543 1.00 89.44 82 ALA A N 1
ATOM 692 C CA . ALA A 1 82 ? 6.369 5.225 12.676 1.00 89.44 82 ALA A CA 1
ATOM 693 C C . ALA A 1 82 ? 5.236 4.189 12.548 1.00 89.44 82 ALA A C 1
ATOM 695 O O . ALA A 1 82 ? 4.724 3.711 13.555 1.00 89.44 82 ALA A O 1
ATOM 696 N N . GLY A 1 83 ? 4.864 3.819 11.323 1.00 93.94 83 GLY A N 1
ATOM 697 C CA . GLY A 1 83 ? 3.755 2.927 11.025 1.00 93.94 83 GLY A CA 1
ATOM 698 C C . GLY A 1 83 ? 2.389 3.607 11.108 1.00 93.94 83 GLY A C 1
ATOM 699 O O . GLY A 1 83 ? 2.205 4.600 11.815 1.00 93.94 83 GLY A O 1
ATOM 700 N N . TRP A 1 84 ? 1.414 3.065 10.371 1.00 97.25 84 TRP A N 1
ATOM 701 C CA . TRP A 1 84 ? 0.078 3.657 10.256 1.00 97.25 84 TRP A CA 1
ATOM 702 C C . TRP A 1 84 ? -0.606 3.827 11.621 1.00 97.25 84 TRP A C 1
ATOM 704 O O . TRP A 1 84 ? -1.214 4.866 11.851 1.00 97.25 84 TRP A O 1
ATOM 714 N N . THR A 1 85 ? -0.440 2.891 12.562 1.00 97.81 85 THR A N 1
ATOM 715 C CA . THR A 1 85 ? -1.043 2.983 13.904 1.00 97.81 85 THR A CA 1
ATOM 716 C C . THR A 1 85 ? -0.578 4.215 14.669 1.00 97.81 85 THR A C 1
ATOM 718 O O . THR A 1 85 ? -1.401 4.972 15.177 1.00 97.81 85 THR A O 1
ATOM 721 N N . ASN A 1 86 ? 0.736 4.445 14.740 1.00 97.81 86 ASN A N 1
ATOM 722 C CA . ASN A 1 86 ? 1.290 5.563 15.504 1.00 97.81 86 ASN A CA 1
ATOM 723 C C . ASN A 1 86 ? 0.978 6.906 14.843 1.00 97.81 86 ASN A C 1
ATOM 725 O O . ASN A 1 86 ? 0.693 7.875 15.547 1.00 97.81 86 ASN A O 1
ATOM 729 N N . ILE A 1 87 ? 0.992 6.951 13.506 1.00 98.12 87 ILE A N 1
ATOM 730 C CA . ILE A 1 87 ? 0.563 8.131 12.749 1.00 98.12 87 ILE A CA 1
ATOM 731 C C . ILE A 1 87 ? -0.895 8.442 13.099 1.00 98.12 87 ILE A C 1
ATOM 733 O O . ILE A 1 87 ? -1.194 9.524 13.596 1.00 98.12 87 ILE A O 1
ATOM 737 N N . LEU A 1 88 ? -1.796 7.469 12.948 1.00 98.50 88 LEU A N 1
ATOM 738 C CA . LEU A 1 88 ? -3.223 7.660 13.208 1.00 98.50 88 LEU A CA 1
ATOM 739 C C . LEU A 1 88 ? -3.527 8.003 14.668 1.00 98.50 88 LEU A C 1
ATOM 741 O O . LEU A 1 88 ? -4.373 8.860 14.917 1.00 98.50 88 LEU A O 1
ATOM 745 N N . LEU A 1 89 ? -2.831 7.401 15.636 1.00 98.50 89 LEU A N 1
ATOM 746 C CA . LEU A 1 89 ? -2.948 7.779 17.046 1.00 98.50 89 LEU A CA 1
ATOM 747 C C . LEU A 1 89 ? -2.551 9.238 17.256 1.00 98.50 89 LEU A C 1
ATOM 749 O O . LEU A 1 89 ? -3.297 9.993 17.881 1.00 98.50 89 LEU A O 1
ATOM 753 N N . LYS A 1 90 ? -1.407 9.659 16.713 1.00 98.19 90 LYS A N 1
ATOM 754 C CA . LYS A 1 90 ? -0.905 11.023 16.885 1.00 98.19 90 LYS A CA 1
ATOM 755 C C . LYS A 1 90 ? -1.837 12.060 16.254 1.00 98.19 90 LYS A C 1
ATOM 757 O O . LYS A 1 90 ? -2.147 13.052 16.912 1.00 98.19 90 LYS A O 1
ATOM 762 N N . GLU A 1 91 ? -2.337 11.795 15.051 1.00 98.19 91 GLU A N 1
ATOM 763 C CA . GLU A 1 91 ? -3.298 12.649 14.333 1.00 98.19 91 GLU A CA 1
ATOM 764 C C . GLU A 1 91 ? -4.677 12.705 15.013 1.00 98.19 91 GLU A C 1
ATOM 766 O O . GLU A 1 91 ? -5.451 13.639 14.811 1.00 98.19 91 GLU A O 1
ATOM 771 N N . ASN A 1 92 ? -4.985 11.734 15.879 1.00 98.31 92 ASN A N 1
ATOM 772 C CA . ASN A 1 92 ? -6.241 11.662 16.625 1.00 98.31 92 ASN A CA 1
ATOM 773 C C . ASN A 1 92 ? -6.072 11.899 18.133 1.00 98.31 92 ASN A C 1
ATOM 775 O O . ASN A 1 92 ? -6.883 11.421 18.926 1.00 98.31 92 ASN A O 1
ATOM 779 N N . ASN A 1 93 ? -5.060 12.669 18.551 1.00 98.12 93 ASN A N 1
ATOM 780 C CA . ASN A 1 93 ? -4.819 13.032 19.957 1.00 98.12 93 ASN A CA 1
ATOM 781 C C . ASN A 1 93 ? -4.706 11.818 20.903 1.00 98.12 93 ASN A C 1
ATOM 783 O O . ASN A 1 93 ? -5.159 11.868 22.046 1.00 98.12 93 ASN A O 1
ATOM 787 N N . ASN A 1 94 ? -4.116 10.722 20.423 1.00 98.31 94 ASN A N 1
ATOM 788 C CA . ASN A 1 94 ? -4.007 9.423 21.096 1.00 98.31 94 ASN A CA 1
ATOM 789 C C . ASN A 1 94 ? -5.360 8.804 21.497 1.00 98.31 94 ASN A C 1
ATOM 791 O O . ASN A 1 94 ? -5.423 7.974 22.403 1.00 98.31 94 ASN A O 1
ATOM 795 N N . ASN A 1 95 ? -6.453 9.195 20.836 1.00 98.69 95 ASN A N 1
ATOM 796 C CA . ASN A 1 95 ? -7.746 8.549 21.008 1.00 98.69 95 ASN A CA 1
ATOM 797 C C . ASN A 1 95 ? -7.800 7.277 20.151 1.00 98.69 95 ASN A C 1
ATOM 799 O O . ASN A 1 95 ? -7.989 7.340 18.939 1.00 98.69 95 ASN A O 1
ATOM 803 N N . GLU A 1 96 ? -7.639 6.134 20.810 1.00 98.56 96 GLU A N 1
ATOM 804 C CA . GLU A 1 96 ? -7.627 4.794 20.217 1.00 98.56 96 GLU A CA 1
ATOM 805 C C . GLU A 1 96 ? -8.874 4.466 19.381 1.00 98.56 96 GLU A C 1
ATOM 807 O O . GLU A 1 96 ? -8.753 3.962 18.266 1.00 98.56 96 GLU A O 1
ATOM 812 N N . GLU A 1 97 ? -10.068 4.768 19.897 1.00 98.50 97 GLU A N 1
ATOM 813 C CA . GLU A 1 97 ? -11.330 4.446 19.220 1.00 98.50 97 GLU A CA 1
ATOM 814 C C . GLU A 1 97 ? -11.545 5.333 17.997 1.00 98.50 97 GLU A C 1
ATOM 816 O O . GLU A 1 97 ? -11.916 4.850 16.926 1.00 98.50 97 GLU A O 1
ATOM 821 N N . LYS A 1 98 ? -11.233 6.627 18.121 1.00 98.69 98 LYS A N 1
ATOM 822 C CA . LYS A 1 98 ? -11.284 7.550 16.987 1.00 98.69 98 LYS A CA 1
ATOM 823 C C . LYS A 1 98 ? -10.254 7.174 15.919 1.00 98.69 98 LYS A C 1
ATOM 825 O O . LYS A 1 98 ? -10.583 7.156 14.738 1.00 98.69 98 LYS A O 1
ATOM 830 N N . ALA A 1 99 ? -9.026 6.843 16.318 1.00 98.69 99 ALA A N 1
ATOM 831 C CA . ALA A 1 99 ? -7.986 6.402 15.393 1.00 98.69 99 ALA A CA 1
ATOM 832 C C . ALA A 1 99 ? -8.390 5.115 14.656 1.00 98.69 99 ALA A C 1
ATOM 834 O O . ALA A 1 99 ? -8.139 4.999 13.459 1.00 98.69 99 ALA A O 1
ATOM 835 N N . LEU A 1 100 ? -9.067 4.181 15.334 1.00 98.75 100 LEU A N 1
ATOM 836 C CA . LEU A 1 100 ? -9.603 2.966 14.716 1.00 98.75 100 LEU A CA 1
ATOM 837 C C . LEU A 1 100 ? -10.684 3.275 13.666 1.00 98.75 100 LEU A C 1
ATOM 839 O O . LEU A 1 100 ? -10.683 2.676 12.594 1.00 98.75 100 LEU A O 1
ATOM 843 N N . GLN A 1 101 ? -11.590 4.216 13.939 1.00 98.56 101 GLN A N 1
ATOM 844 C CA . GLN A 1 101 ? -12.590 4.645 12.951 1.00 98.56 101 GLN A CA 1
ATOM 845 C C . GLN A 1 101 ? -11.918 5.251 11.711 1.00 98.56 101 GLN A C 1
ATOM 847 O O . GLN A 1 101 ? -12.202 4.833 10.589 1.00 98.56 101 GLN A O 1
ATOM 852 N N . VAL A 1 102 ? -10.955 6.153 11.924 1.00 98.62 102 VAL A N 1
ATOM 853 C CA . VAL A 1 102 ? -10.179 6.778 10.843 1.00 98.62 102 VAL A CA 1
ATOM 854 C C . VAL A 1 102 ? -9.366 5.745 10.057 1.00 98.62 102 VAL A C 1
ATOM 856 O O . VAL A 1 102 ? -9.255 5.865 8.840 1.00 98.62 102 VAL A O 1
ATOM 859 N N . PHE A 1 103 ? -8.837 4.702 10.708 1.00 98.69 103 PHE A N 1
ATOM 860 C CA . PHE A 1 103 ? -8.187 3.590 10.012 1.00 98.69 103 PHE A CA 1
ATOM 861 C C . PHE A 1 103 ? -9.121 2.965 8.972 1.00 98.69 103 PHE A C 1
ATOM 863 O O . PHE A 1 103 ? -8.712 2.783 7.828 1.00 98.69 103 PHE A O 1
ATOM 870 N N . PHE A 1 104 ? -10.366 2.650 9.345 1.00 98.56 104 PHE A N 1
ATOM 871 C CA . PHE A 1 104 ? -11.302 2.001 8.426 1.00 98.56 104 PHE A CA 1
ATOM 872 C C . PHE A 1 104 ? -11.671 2.905 7.246 1.00 98.56 104 PHE A C 1
ATOM 874 O O . PHE A 1 104 ? -11.701 2.430 6.113 1.00 98.56 104 PHE A O 1
ATOM 881 N N . GLU A 1 105 ? -11.887 4.199 7.490 1.00 98.31 105 GLU A N 1
ATOM 882 C CA . GLU A 1 105 ? -12.142 5.191 6.435 1.00 98.31 105 GLU A CA 1
ATOM 883 C C . GLU A 1 105 ? -10.949 5.315 5.477 1.00 98.31 105 GLU A C 1
ATOM 885 O O . GLU A 1 105 ? -11.104 5.288 4.255 1.00 98.31 105 GLU A O 1
ATOM 890 N N . LEU A 1 106 ? -9.736 5.399 6.025 1.00 98.00 106 LEU A N 1
ATOM 891 C CA . LEU A 1 106 ? -8.522 5.532 5.232 1.00 98.00 106 LEU A CA 1
ATOM 892 C C . LEU A 1 106 ? -8.194 4.246 4.464 1.00 98.00 106 LEU A C 1
ATOM 894 O O . LEU A 1 106 ? -7.670 4.314 3.353 1.00 98.00 106 LEU A O 1
ATOM 898 N N . CYS A 1 107 ? -8.512 3.080 5.032 1.00 98.12 107 CYS A N 1
ATOM 899 C CA . CYS A 1 107 ? -8.384 1.785 4.371 1.00 98.12 107 CYS A CA 1
ATOM 900 C C . CYS A 1 107 ? -9.379 1.655 3.207 1.00 98.12 107 CYS A C 1
ATOM 902 O O . CYS A 1 107 ? -9.007 1.176 2.134 1.00 98.12 107 CYS A O 1
ATOM 904 N N . ASP A 1 108 ? -10.617 2.133 3.375 1.00 97.56 108 ASP A N 1
ATOM 905 C CA . ASP A 1 108 ? -11.594 2.223 2.284 1.00 97.56 108 ASP A CA 1
ATOM 906 C C . ASP A 1 108 ? -11.084 3.081 1.132 1.00 97.56 108 ASP A C 1
ATOM 908 O O . ASP A 1 108 ? -11.126 2.645 -0.018 1.00 97.56 108 ASP A O 1
ATOM 912 N N . GLU A 1 109 ? -10.547 4.263 1.438 1.00 97.12 109 GLU A N 1
ATOM 913 C CA . GLU A 1 109 ? -9.948 5.138 0.432 1.00 97.12 109 GLU A CA 1
ATOM 914 C C . GLU A 1 109 ? -8.741 4.467 -0.240 1.00 97.12 109 GLU A C 1
ATOM 916 O O . GLU A 1 109 ? -8.636 4.457 -1.466 1.00 97.12 109 GLU A O 1
ATOM 921 N N . PHE A 1 110 ? -7.861 3.834 0.537 1.00 96.25 110 PHE A N 1
ATOM 922 C CA . PHE A 1 110 ? -6.673 3.155 0.024 1.00 96.25 110 PHE A CA 1
ATOM 923 C C . PHE A 1 110 ? -7.010 2.051 -0.982 1.00 96.25 110 PHE A C 1
ATOM 925 O O . PHE A 1 110 ? -6.353 1.948 -2.015 1.00 96.25 110 PHE A O 1
ATOM 932 N N . LYS A 1 111 ? -8.072 1.270 -0.749 1.00 94.88 111 LYS A N 1
ATOM 933 C CA . LYS A 1 111 ? -8.534 0.231 -1.691 1.00 94.88 111 LYS A CA 1
ATOM 934 C C . LYS A 1 111 ? -8.958 0.789 -3.057 1.00 94.88 111 LYS A C 1
ATOM 936 O O . LYS A 1 111 ? -9.046 0.030 -4.020 1.00 94.88 111 LYS A O 1
ATOM 941 N N . THR A 1 112 ? -9.220 2.093 -3.163 1.00 95.44 112 THR A N 1
ATOM 942 C CA . THR A 1 112 ? -9.546 2.755 -4.440 1.00 95.44 112 THR A CA 1
ATOM 943 C C . THR A 1 112 ? -8.310 3.175 -5.243 1.00 95.44 112 THR A C 1
ATOM 945 O O . THR A 1 112 ? -8.436 3.564 -6.412 1.00 95.44 112 THR A O 1
ATOM 948 N N . LEU A 1 113 ? -7.109 3.034 -4.666 1.00 94.00 113 LEU A N 1
ATOM 949 C CA . LEU A 1 113 ? -5.845 3.239 -5.363 1.00 94.00 113 LEU A CA 1
ATOM 950 C C . LEU A 1 113 ? -5.772 2.330 -6.593 1.00 94.00 113 LEU A C 1
ATOM 952 O O . LEU A 1 113 ? -6.043 1.133 -6.529 1.00 94.00 113 LEU A O 1
ATOM 956 N N . HIS A 1 114 ? -5.380 2.905 -7.724 1.00 92.75 114 HIS A N 1
ATOM 957 C CA . HIS A 1 114 ? -5.226 2.194 -8.988 1.00 92.75 114 HIS A CA 1
ATOM 958 C C . HIS A 1 114 ? -4.123 2.843 -9.834 1.00 92.75 114 HIS A C 1
ATOM 960 O O . HIS A 1 114 ? -3.840 4.040 -9.685 1.00 92.75 114 HIS A O 1
ATOM 966 N N . PRO A 1 115 ? -3.463 2.076 -10.714 1.00 93.88 115 PRO A N 1
ATOM 967 C CA . PRO A 1 115 ? -2.542 2.641 -11.690 1.00 93.88 115 PRO A CA 1
ATOM 968 C C . PRO A 1 115 ? -3.287 3.516 -12.708 1.00 93.88 115 PRO A C 1
ATOM 970 O O . PRO A 1 115 ? -4.296 3.110 -13.277 1.00 93.88 115 PRO A O 1
ATOM 973 N N . ILE A 1 116 ? -2.761 4.714 -12.955 1.00 95.38 116 ILE A N 1
ATOM 974 C CA . ILE A 1 116 ? -3.205 5.626 -14.021 1.00 95.38 116 ILE A CA 1
ATOM 975 C C . ILE A 1 116 ? -2.429 5.362 -15.312 1.00 95.38 116 ILE A C 1
ATOM 977 O O . ILE A 1 116 ? -2.979 5.466 -16.405 1.00 95.38 116 ILE A O 1
ATOM 981 N N . SER A 1 117 ? -1.137 5.060 -15.202 1.00 95.44 117 SER A N 1
ATOM 982 C CA . SER A 1 117 ? -0.299 4.714 -16.347 1.00 95.44 117 SER A CA 1
ATOM 983 C C . SER A 1 117 ? 0.821 3.776 -15.925 1.00 95.44 117 SER A C 1
ATOM 985 O O . SER A 1 117 ? 1.336 3.876 -14.809 1.00 95.44 117 SER A O 1
ATOM 987 N N . ILE A 1 118 ? 1.205 2.880 -16.833 1.00 95.19 118 ILE A N 1
ATOM 988 C CA . ILE A 1 118 ? 2.342 1.979 -16.664 1.00 95.19 118 ILE A CA 1
ATOM 989 C C . ILE A 1 118 ? 3.242 2.130 -17.885 1.00 95.19 118 ILE A C 1
ATOM 991 O O . ILE A 1 118 ? 2.784 2.047 -19.023 1.00 95.19 118 ILE A O 1
ATOM 995 N N . GLN A 1 119 ? 4.524 2.364 -17.643 1.00 94.88 119 GLN A N 1
ATOM 996 C CA . GLN A 1 119 ? 5.568 2.322 -18.655 1.00 94.88 119 GLN A CA 1
ATOM 997 C C . GLN A 1 119 ? 6.520 1.178 -18.329 1.00 94.88 119 GLN A C 1
ATOM 999 O O . GLN A 1 119 ? 6.815 0.935 -17.164 1.00 94.88 119 GLN A O 1
ATOM 1004 N N . LYS A 1 120 ? 7.020 0.492 -19.346 1.00 93.62 120 LYS A N 1
ATOM 1005 C CA . LYS A 1 120 ? 7.908 -0.655 -19.222 1.00 93.62 120 LYS A CA 1
ATOM 1006 C C . LYS A 1 120 ? 9.230 -0.384 -19.926 1.00 93.62 120 LYS A C 1
ATOM 1008 O O . LYS A 1 120 ? 9.270 0.267 -20.966 1.00 93.62 120 LYS A O 1
ATOM 1013 N N . ILE A 1 121 ? 10.312 -0.908 -19.369 1.00 92.62 121 ILE A N 1
ATOM 1014 C CA . ILE A 1 121 ? 11.636 -0.914 -19.993 1.00 92.62 121 ILE A CA 1
ATOM 1015 C C . ILE A 1 121 ? 12.280 -2.283 -19.781 1.00 92.62 121 ILE A C 1
ATOM 1017 O O . ILE A 1 121 ? 12.191 -2.864 -18.699 1.00 92.62 121 ILE A O 1
ATOM 1021 N N . LYS A 1 122 ? 12.921 -2.807 -20.828 1.00 91.25 122 LYS A N 1
ATOM 1022 C CA . LYS A 1 122 ? 13.739 -4.021 -20.743 1.00 91.25 122 LYS A CA 1
ATOM 1023 C C . LYS A 1 122 ? 15.176 -3.644 -20.412 1.00 91.25 122 LYS A C 1
ATOM 1025 O O . LYS A 1 122 ? 15.758 -2.789 -21.083 1.00 91.25 122 LYS A O 1
ATOM 1030 N N . LEU A 1 123 ? 15.742 -4.293 -19.402 1.00 88.25 123 LEU A N 1
ATOM 1031 C CA . LEU A 1 123 ? 17.130 -4.120 -19.003 1.00 88.25 123 LEU A CA 1
ATOM 1032 C C . LEU A 1 123 ? 18.031 -4.958 -19.913 1.00 88.25 123 LEU A C 1
ATOM 1034 O O . LEU A 1 123 ? 17.789 -6.136 -20.168 1.00 88.25 123 LEU A O 1
ATOM 1038 N N . THR A 1 124 ? 19.082 -4.333 -20.437 1.00 86.75 124 THR A N 1
ATOM 1039 C CA . THR A 1 124 ? 20.115 -5.035 -21.206 1.00 86.75 124 THR A CA 1
ATOM 1040 C C . THR A 1 124 ? 21.109 -5.716 -20.271 1.00 86.75 124 THR A C 1
ATOM 1042 O O . THR A 1 124 ? 21.198 -5.380 -19.090 1.00 86.75 124 THR A O 1
ATOM 1045 N N . LYS A 1 125 ? 21.945 -6.611 -20.811 1.00 83.75 125 LYS A N 1
ATOM 1046 C CA . LYS A 1 125 ? 23.050 -7.207 -20.046 1.00 83.75 125 LYS A CA 1
ATOM 1047 C C . LYS A 1 125 ? 23.953 -6.153 -19.397 1.00 83.75 125 LYS A C 1
ATOM 1049 O O . LYS A 1 125 ? 24.287 -6.287 -18.232 1.00 83.75 125 LYS A O 1
ATOM 1054 N N . LYS A 1 126 ? 24.247 -5.058 -20.108 1.00 84.81 126 LYS A N 1
ATOM 1055 C CA . LYS A 1 126 ? 25.024 -3.936 -19.565 1.00 84.81 126 LYS A CA 1
ATOM 1056 C C . LYS A 1 126 ? 24.335 -3.290 -18.354 1.00 84.81 126 LYS A C 1
ATOM 1058 O O . LYS A 1 126 ? 25.015 -2.936 -17.397 1.00 84.81 126 LYS A O 1
ATOM 1063 N N . ASN A 1 127 ? 23.009 -3.136 -18.391 1.00 84.56 127 ASN A N 1
ATOM 1064 C CA . ASN A 1 127 ? 22.248 -2.569 -17.273 1.00 84.56 127 ASN A CA 1
ATOM 1065 C C . ASN A 1 127 ? 22.299 -3.478 -16.045 1.00 84.56 127 ASN A C 1
ATOM 1067 O O . ASN A 1 127 ? 22.528 -2.997 -14.939 1.00 84.56 127 ASN A O 1
ATOM 1071 N N . MET A 1 128 ? 22.130 -4.785 -16.259 1.00 79.62 128 MET A N 1
ATOM 1072 C CA . MET A 1 128 ? 22.232 -5.787 -15.199 1.00 79.62 128 MET A CA 1
ATOM 1073 C C . MET A 1 128 ? 23.648 -5.799 -14.610 1.00 79.62 128 MET A C 1
ATOM 1075 O O . MET A 1 128 ? 23.801 -5.615 -13.409 1.00 79.62 128 MET A O 1
ATOM 1079 N N . ASP A 1 129 ? 24.690 -5.879 -15.445 1.00 80.00 129 ASP A N 1
ATOM 1080 C CA . ASP A 1 129 ? 26.092 -5.853 -15.003 1.00 80.00 129 ASP A CA 1
ATOM 1081 C C . ASP A 1 129 ? 26.411 -4.583 -14.190 1.00 80.00 129 ASP A C 1
ATOM 1083 O O . ASP A 1 129 ? 27.041 -4.667 -13.137 1.00 80.00 129 ASP A O 1
ATOM 1087 N N . PHE A 1 130 ? 25.940 -3.407 -14.630 1.00 80.50 130 PHE A N 1
ATOM 1088 C CA . PHE A 1 130 ? 26.087 -2.152 -13.884 1.00 80.50 130 PHE A CA 1
ATOM 1089 C C . PHE A 1 130 ? 25.395 -2.224 -12.523 1.00 80.50 130 PHE A C 1
ATOM 1091 O O . PHE A 1 130 ? 25.976 -1.837 -11.507 1.00 80.50 130 PHE A O 1
ATOM 1098 N N . TYR A 1 131 ? 24.172 -2.746 -12.490 1.00 75.56 131 TYR A N 1
ATOM 1099 C CA . TYR A 1 131 ? 23.395 -2.872 -11.270 1.00 75.56 131 TYR A CA 1
ATOM 1100 C C . TYR A 1 131 ? 24.008 -3.860 -10.272 1.00 75.56 131 TYR A C 1
ATOM 1102 O O . TYR A 1 131 ? 24.089 -3.544 -9.089 1.00 75.56 131 TYR A O 1
ATOM 1110 N N . HIS A 1 132 ? 24.524 -5.003 -10.730 1.00 72.44 132 HIS A N 1
ATOM 1111 C CA . HIS A 1 132 ? 25.168 -6.004 -9.872 1.00 72.44 132 HIS A CA 1
ATOM 1112 C C . HIS A 1 132 ? 26.440 -5.493 -9.183 1.00 72.44 132 HIS A C 1
ATOM 1114 O O . HIS A 1 132 ? 26.861 -6.065 -8.179 1.00 72.44 132 HIS A O 1
ATOM 1120 N N . THR A 1 133 ? 27.046 -4.399 -9.667 1.00 72.75 133 THR A N 1
ATOM 1121 C CA . THR A 1 133 ? 28.127 -3.717 -8.928 1.00 72.75 133 THR A CA 1
ATOM 1122 C C . THR A 1 133 ? 27.628 -2.979 -7.683 1.00 72.75 133 THR A C 1
ATOM 1124 O O . THR A 1 133 ? 28.425 -2.618 -6.815 1.00 72.75 133 THR A O 1
ATOM 1127 N N . LYS A 1 134 ? 26.318 -2.726 -7.579 1.00 71.75 134 LYS A N 1
ATOM 1128 C CA . LYS A 1 134 ? 25.687 -2.111 -6.414 1.00 71.75 134 LYS A CA 1
ATOM 1129 C C . LYS A 1 134 ? 25.358 -3.205 -5.400 1.00 71.75 134 LYS A C 1
ATOM 1131 O O . LYS A 1 134 ? 24.550 -4.092 -5.656 1.00 71.75 134 LYS A O 1
ATOM 1136 N N . CYS A 1 135 ? 25.945 -3.092 -4.215 1.00 64.31 135 CYS A N 1
ATOM 1137 C CA . CYS A 1 135 ? 25.646 -3.960 -3.082 1.00 64.31 135 CYS A CA 1
ATOM 1138 C C . CYS A 1 135 ? 24.996 -3.154 -1.959 1.00 64.31 135 CYS A C 1
ATOM 1140 O O . CYS A 1 135 ? 25.279 -1.965 -1.787 1.00 64.31 135 CYS A O 1
ATOM 1142 N N . GLN A 1 136 ? 24.162 -3.820 -1.166 1.00 64.12 136 GLN A N 1
ATOM 1143 C CA . GLN A 1 136 ? 23.743 -3.321 0.137 1.00 64.12 136 GLN A CA 1
ATOM 1144 C C . GLN A 1 136 ? 24.254 -4.258 1.223 1.00 64.12 136 GLN A C 1
ATOM 1146 O O . GLN A 1 136 ? 24.262 -5.481 1.071 1.00 64.12 136 GLN A O 1
ATOM 1151 N N . THR A 1 137 ? 24.693 -3.667 2.330 1.00 51.75 137 THR A N 1
ATOM 1152 C CA . THR A 1 137 ? 25.049 -4.433 3.519 1.00 51.75 137 THR A CA 1
ATOM 1153 C C . THR A 1 137 ? 23.775 -4.726 4.295 1.00 51.75 137 THR A C 1
ATOM 1155 O O . THR A 1 137 ? 23.141 -3.806 4.808 1.00 51.75 137 THR A O 1
ATOM 1158 N N . PHE A 1 138 ? 23.420 -6.002 4.400 1.00 54.31 138 PHE A N 1
ATOM 1159 C CA . PHE A 1 138 ? 22.348 -6.477 5.267 1.00 54.31 138 PHE A CA 1
ATOM 1160 C C . PHE A 1 138 ? 22.922 -7.556 6.183 1.00 54.31 138 PHE A C 1
ATOM 1162 O O . PHE A 1 138 ? 23.587 -8.475 5.708 1.00 54.31 138 PHE A O 1
ATOM 1169 N N . ASP A 1 139 ? 22.725 -7.406 7.495 1.00 53.47 139 ASP A N 1
ATOM 1170 C CA . ASP A 1 139 ? 23.256 -8.330 8.511 1.00 53.47 139 ASP A CA 1
ATOM 1171 C C . ASP A 1 139 ? 24.782 -8.568 8.401 1.00 53.47 139 ASP A C 1
ATOM 1173 O O . ASP A 1 139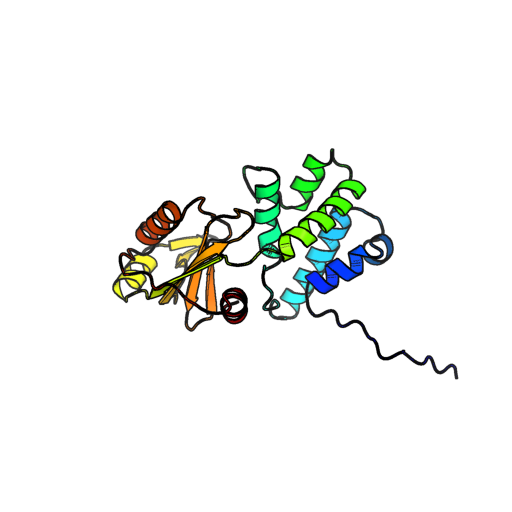 ? 25.290 -9.687 8.429 1.00 53.47 139 ASP A O 1
ATOM 1177 N N . GLY A 1 140 ? 25.540 -7.490 8.156 1.00 67.69 140 GLY A N 1
ATOM 1178 C CA . GLY A 1 140 ? 27.002 -7.540 8.006 1.00 67.69 140 GLY A CA 1
ATOM 1179 C C . GLY A 1 140 ? 27.510 -8.229 6.731 1.00 67.69 140 GLY A C 1
ATOM 1180 O O . GLY A 1 140 ? 28.718 -8.257 6.500 1.00 67.69 140 GLY A O 1
ATOM 1181 N N . LYS A 1 141 ? 26.617 -8.744 5.877 1.00 67.81 141 LYS A N 1
ATOM 1182 C CA . LYS A 1 141 ? 26.953 -9.345 4.583 1.00 67.81 141 LYS A CA 1
ATOM 1183 C C . LYS A 1 141 ? 26.649 -8.371 3.456 1.00 67.81 141 LYS A C 1
ATOM 1185 O O . LYS A 1 141 ? 25.598 -7.732 3.436 1.00 67.81 141 LYS A O 1
ATOM 1190 N N . MET A 1 142 ? 27.574 -8.269 2.506 1.00 64.12 142 MET A N 1
ATOM 1191 C CA . MET A 1 142 ? 27.303 -7.597 1.240 1.00 64.12 142 MET A CA 1
ATOM 1192 C C . MET A 1 142 ? 26.459 -8.525 0.382 1.00 64.12 142 MET A C 1
ATOM 1194 O O . MET A 1 142 ? 26.949 -9.562 -0.060 1.00 64.12 142 MET A O 1
ATOM 1198 N N . ASN A 1 143 ? 25.213 -8.139 0.145 1.00 62.88 143 ASN A N 1
ATOM 1199 C CA . ASN A 1 143 ? 24.339 -8.838 -0.781 1.00 62.88 143 ASN A CA 1
ATOM 1200 C C . ASN A 1 143 ? 24.141 -7.960 -2.016 1.00 62.88 143 ASN A C 1
ATOM 1202 O O . ASN A 1 143 ? 24.074 -6.726 -1.918 1.00 62.88 143 ASN A O 1
ATOM 1206 N N . GLN A 1 144 ? 24.062 -8.598 -3.184 1.00 65.25 144 GLN A N 1
ATOM 1207 C CA . GLN A 1 144 ? 23.528 -7.920 -4.356 1.00 65.25 144 GLN A CA 1
ATOM 1208 C C . GLN A 1 144 ? 22.093 -7.517 -4.047 1.00 65.25 144 GLN A C 1
ATOM 1210 O O . GLN A 1 144 ? 21.359 -8.251 -3.388 1.00 65.25 144 GLN A O 1
ATOM 1215 N N . ILE A 1 145 ? 21.715 -6.322 -4.480 1.00 63.59 145 ILE A N 1
ATOM 1216 C CA . ILE A 1 145 ? 20.412 -5.778 -4.110 1.00 63.59 145 ILE A CA 1
ATOM 1217 C C . ILE A 1 145 ? 19.292 -6.562 -4.826 1.00 63.59 145 ILE A C 1
ATOM 1219 O O . ILE A 1 145 ? 18.277 -6.835 -4.198 1.00 63.59 145 ILE A O 1
ATOM 1223 N N . TYR A 1 146 ? 19.515 -6.997 -6.077 1.00 64.88 146 TYR A N 1
ATOM 1224 C CA . TYR A 1 146 ? 18.669 -7.942 -6.824 1.00 64.88 146 TYR A CA 1
ATOM 1225 C C . TYR A 1 146 ? 19.540 -8.786 -7.766 1.00 64.88 146 TYR A C 1
ATOM 1227 O O . TYR A 1 146 ? 20.459 -8.252 -8.390 1.00 64.88 146 TYR A O 1
ATOM 1235 N N . GLU A 1 147 ? 19.248 -10.083 -7.889 1.00 62.81 147 GLU A N 1
ATOM 1236 C CA . GLU A 1 147 ? 20.073 -11.016 -8.675 1.00 62.81 147 GLU A CA 1
ATOM 1237 C C . GLU A 1 147 ? 19.590 -11.207 -10.123 1.00 62.81 147 GLU A C 1
ATOM 1239 O O . GLU A 1 147 ? 20.411 -11.507 -10.982 1.00 62.81 147 GLU A O 1
ATOM 1244 N N . ASN A 1 148 ? 18.299 -11.000 -10.431 1.00 71.75 148 ASN A N 1
ATOM 1245 C CA . ASN A 1 148 ? 17.734 -11.444 -11.721 1.00 71.75 148 ASN A CA 1
ATOM 1246 C C . ASN A 1 148 ? 16.763 -10.465 -12.414 1.00 71.75 148 ASN A C 1
ATOM 1248 O O . ASN A 1 148 ? 16.105 -10.842 -13.383 1.00 71.75 148 ASN A O 1
ATOM 1252 N N . ALA A 1 149 ? 16.632 -9.217 -11.953 1.00 79.44 149 ALA A N 1
ATOM 1253 C CA . ALA A 1 149 ? 15.685 -8.279 -12.560 1.00 79.44 149 ALA A CA 1
ATOM 1254 C C . ALA A 1 149 ? 16.068 -7.949 -14.019 1.00 79.44 149 ALA A C 1
ATOM 1256 O O . ALA A 1 149 ? 17.133 -7.389 -14.277 1.00 79.44 149 ALA A O 1
ATOM 1257 N N . ASN A 1 150 ? 15.182 -8.255 -14.970 1.00 86.56 150 ASN A N 1
ATOM 1258 C CA . ASN A 1 150 ? 15.390 -8.033 -16.404 1.00 86.56 150 ASN A CA 1
ATOM 1259 C C . ASN A 1 150 ? 14.435 -6.991 -17.006 1.00 86.56 150 ASN A C 1
ATOM 1261 O O . ASN A 1 150 ? 14.630 -6.549 -18.142 1.00 86.56 150 ASN A O 1
ATOM 1265 N N . GLU A 1 151 ? 13.430 -6.551 -16.253 1.00 90.81 151 GLU A N 1
ATOM 1266 C CA . GLU A 1 151 ? 12.464 -5.545 -16.684 1.00 90.81 151 GLU A CA 1
ATOM 1267 C C . GLU A 1 151 ? 12.121 -4.594 -15.536 1.00 90.81 151 GLU A C 1
ATOM 1269 O O . GLU A 1 151 ? 12.122 -4.979 -14.366 1.00 90.81 151 GLU A O 1
ATOM 1274 N N . LEU A 1 152 ? 11.800 -3.343 -15.872 1.00 91.94 152 LEU A N 1
ATOM 1275 C CA . LEU A 1 152 ? 11.236 -2.388 -14.923 1.00 91.94 152 LEU A CA 1
ATOM 1276 C C . LEU A 1 152 ? 9.868 -1.915 -15.397 1.00 91.94 152 LEU A C 1
ATOM 1278 O O . LEU A 1 152 ? 9.685 -1.607 -16.577 1.00 91.94 152 LEU A O 1
ATOM 1282 N N . LEU A 1 153 ? 8.937 -1.783 -14.458 1.00 93.38 153 LEU A N 1
ATOM 1283 C CA . LEU A 1 153 ? 7.692 -1.046 -14.648 1.00 93.38 153 LEU A CA 1
ATOM 1284 C C . LEU A 1 153 ? 7.784 0.273 -13.898 1.00 93.38 153 LEU A C 1
ATOM 1286 O O . LEU A 1 153 ? 8.062 0.259 -12.710 1.00 93.38 153 LEU A O 1
ATOM 1290 N N . LEU A 1 154 ? 7.504 1.395 -14.547 1.00 94.38 154 LEU A N 1
ATOM 1291 C CA . LEU A 1 154 ? 7.264 2.687 -13.918 1.00 94.38 154 LEU A CA 1
ATOM 1292 C C . LEU A 1 154 ? 5.763 2.953 -13.918 1.00 94.38 154 LEU A C 1
ATOM 1294 O O . LEU A 1 154 ? 5.131 2.999 -14.971 1.00 94.38 154 LEU A O 1
ATOM 1298 N N . VAL A 1 155 ? 5.197 3.154 -12.737 1.00 94.12 155 VAL A N 1
ATOM 1299 C CA . VAL A 1 155 ? 3.755 3.243 -12.542 1.00 94.12 155 VAL A CA 1
ATOM 1300 C C . VAL A 1 155 ? 3.394 4.571 -11.905 1.00 94.12 155 VAL A C 1
ATOM 1302 O O . VAL A 1 155 ? 3.890 4.903 -10.827 1.00 94.12 155 VAL A O 1
ATOM 1305 N N . LYS A 1 156 ? 2.495 5.312 -12.553 1.00 94.94 156 LYS A N 1
ATOM 1306 C CA . LYS A 1 156 ? 1.798 6.455 -11.959 1.00 94.94 156 LYS A CA 1
ATOM 1307 C C . LYS A 1 156 ? 0.525 5.959 -11.297 1.00 94.94 156 LYS A C 1
ATOM 1309 O O . LYS A 1 156 ? -0.236 5.225 -11.922 1.00 94.94 156 LYS A O 1
ATOM 1314 N N . PHE A 1 157 ? 0.248 6.412 -10.085 1.00 93.25 157 PHE A N 1
ATOM 1315 C CA . PHE A 1 157 ? -0.953 6.019 -9.349 1.00 93.25 157 PHE A CA 1
ATOM 1316 C C . PHE A 1 157 ? -1.963 7.157 -9.222 1.00 93.25 157 PHE A C 1
ATOM 1318 O O . PHE A 1 157 ? -1.618 8.335 -9.355 1.00 93.25 157 PHE A O 1
ATOM 1325 N N . SER A 1 158 ? -3.214 6.785 -8.959 1.00 93.94 158 SER A N 1
ATOM 1326 C CA . SER A 1 158 ? -4.292 7.702 -8.597 1.00 93.94 158 SER A CA 1
ATOM 1327 C C . SER A 1 158 ? -4.069 8.378 -7.238 1.00 93.94 158 SER A C 1
ATOM 1329 O O . SER A 1 158 ? -3.035 8.196 -6.595 1.00 93.94 158 SER A O 1
ATOM 1331 N N . HIS A 1 159 ? -5.007 9.247 -6.841 1.00 90.75 159 HIS A N 1
ATOM 1332 C CA . HIS A 1 159 ? -4.967 10.024 -5.589 1.00 90.75 159 HIS A CA 1
ATOM 1333 C C . HIS A 1 159 ? -3.715 10.891 -5.402 1.00 90.75 159 HIS A C 1
ATOM 1335 O O . HIS A 1 159 ? -3.317 11.173 -4.278 1.00 90.75 159 HIS A O 1
ATOM 1341 N N . ASN A 1 160 ? -3.073 11.305 -6.501 1.00 86.38 160 ASN A N 1
ATOM 1342 C CA . ASN A 1 160 ? -1.785 12.005 -6.470 1.00 86.38 160 ASN A CA 1
ATOM 1343 C C . ASN A 1 160 ? -0.715 11.267 -5.648 1.00 86.38 160 ASN A C 1
ATOM 1345 O O . ASN A 1 160 ? 0.234 11.886 -5.181 1.00 86.38 160 ASN A O 1
ATOM 1349 N N . PHE A 1 161 ? -0.824 9.937 -5.532 1.00 87.75 161 PHE A N 1
ATOM 1350 C CA . PHE A 1 161 ? 0.108 9.123 -4.752 1.00 87.75 161 PHE A CA 1
ATOM 1351 C C . PHE A 1 161 ? 1.529 9.139 -5.351 1.00 87.75 161 PHE A C 1
ATOM 1353 O O . PHE A 1 161 ? 2.486 8.635 -4.761 1.00 87.75 161 PHE A O 1
ATOM 1360 N N . GLY A 1 162 ? 1.683 9.647 -6.579 1.00 91.12 162 GLY A N 1
ATOM 1361 C CA . GLY A 1 162 ? 2.952 9.808 -7.287 1.00 91.12 162 GLY A CA 1
ATOM 1362 C C . GLY A 1 162 ? 3.312 8.610 -8.164 1.00 91.12 162 GLY A C 1
ATOM 1363 O O . GLY A 1 162 ? 2.438 7.924 -8.705 1.00 91.12 162 GLY A O 1
ATOM 1364 N N . PHE A 1 163 ? 4.614 8.367 -8.291 1.00 93.25 163 PHE A N 1
ATOM 1365 C CA . PHE A 1 163 ? 5.192 7.299 -9.097 1.00 93.25 163 PHE A CA 1
ATOM 1366 C C . PHE A 1 163 ? 5.974 6.306 -8.228 1.00 93.25 163 PHE A C 1
ATOM 1368 O O . PHE A 1 163 ? 6.680 6.711 -7.302 1.00 93.25 163 PHE A O 1
ATOM 1375 N N . SER A 1 164 ? 5.897 5.021 -8.573 1.00 92.19 164 SER A N 1
ATOM 1376 C CA . SER A 1 164 ? 6.828 3.973 -8.121 1.00 92.19 164 SER A CA 1
ATOM 1377 C C . SER A 1 164 ? 7.303 3.167 -9.311 1.00 92.19 164 SER A C 1
ATOM 1379 O O . SER A 1 164 ? 6.605 3.096 -10.321 1.00 92.19 164 SER A O 1
ATOM 1381 N N . TYR A 1 165 ? 8.455 2.519 -9.170 1.00 91.50 165 TYR A N 1
ATOM 1382 C CA . TYR A 1 165 ? 8.870 1.479 -10.091 1.00 91.50 165 TYR A CA 1
ATOM 1383 C C . TYR A 1 165 ? 8.913 0.102 -9.433 1.00 91.50 165 TYR A C 1
ATOM 1385 O O . TYR A 1 165 ? 9.066 -0.028 -8.219 1.00 91.50 165 TYR A O 1
ATOM 1393 N N . PHE A 1 166 ? 8.785 -0.922 -10.262 1.00 89.94 166 PHE A N 1
ATOM 1394 C CA . PHE A 1 166 ? 8.879 -2.325 -9.900 1.00 89.94 166 PHE A CA 1
ATOM 1395 C C . PHE A 1 166 ? 9.937 -2.986 -10.757 1.00 89.94 166 PHE A C 1
ATOM 1397 O O . PHE A 1 166 ? 10.071 -2.653 -11.932 1.00 89.94 166 PHE A O 1
ATOM 1404 N N . MET A 1 167 ? 10.658 -3.920 -10.160 1.00 88.31 167 MET A N 1
ATOM 1405 C CA . MET A 1 167 ? 11.663 -4.744 -10.809 1.00 88.31 167 MET A CA 1
ATOM 1406 C C . MET A 1 167 ? 11.085 -6.122 -11.016 1.00 88.31 167 MET A C 1
ATOM 1408 O O . MET A 1 167 ? 10.609 -6.730 -10.058 1.00 88.31 167 MET A O 1
ATOM 1412 N N . LEU A 1 168 ? 11.123 -6.584 -12.258 1.00 87.81 168 LEU A N 1
ATOM 1413 C CA . LEU A 1 168 ? 10.566 -7.862 -12.645 1.00 87.81 168 LEU A CA 1
ATOM 1414 C C . LEU A 1 168 ? 11.645 -8.810 -13.139 1.00 87.81 168 LEU A C 1
ATOM 1416 O O . LEU A 1 168 ? 12.599 -8.395 -13.799 1.00 87.81 168 LEU A O 1
ATOM 1420 N N . ASN A 1 169 ?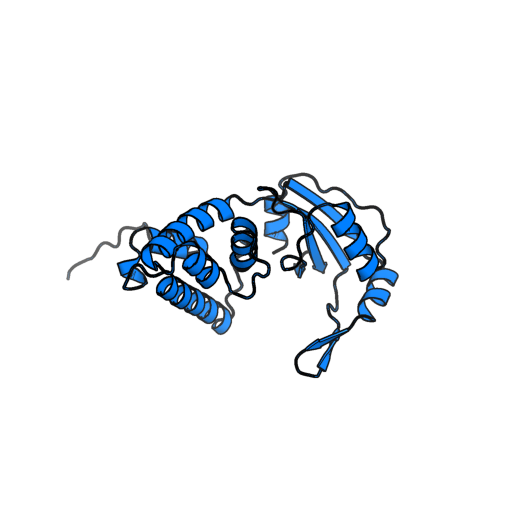 11.415 -10.087 -12.880 1.00 85.44 169 ASN A N 1
ATOM 1421 C CA . ASN A 1 169 ? 12.085 -11.209 -13.506 1.00 85.44 169 ASN A CA 1
ATOM 1422 C C . ASN A 1 169 ? 11.015 -12.212 -13.942 1.00 85.44 169 ASN A C 1
ATOM 1424 O O . ASN A 1 169 ? 10.227 -12.671 -13.119 1.00 85.44 169 ASN A O 1
ATOM 1428 N N . GLU A 1 170 ? 10.929 -12.502 -15.241 1.00 80.56 170 GLU A N 1
ATOM 1429 C CA . GLU A 1 170 ? 9.916 -13.416 -15.802 1.00 80.56 170 GLU A CA 1
ATOM 1430 C C . GLU A 1 170 ? 8.472 -13.083 -15.352 1.00 80.56 170 GLU A C 1
ATOM 1432 O O . GLU A 1 170 ? 7.674 -13.968 -15.050 1.00 80.56 170 GLU A O 1
ATOM 1437 N N . ASN A 1 171 ? 8.131 -11.787 -15.313 1.00 75.62 171 ASN A N 1
ATOM 1438 C CA . ASN A 1 171 ? 6.861 -11.228 -14.812 1.00 75.62 171 ASN A CA 1
ATOM 1439 C C . ASN A 1 171 ? 6.605 -11.363 -13.298 1.00 75.62 171 ASN A C 1
ATOM 1441 O O . ASN A 1 171 ? 5.501 -11.066 -12.855 1.00 75.62 171 ASN A O 1
ATOM 1445 N N . LYS A 1 172 ? 7.593 -11.759 -12.493 1.00 79.88 172 LYS A N 1
ATOM 1446 C CA . LYS A 1 172 ? 7.501 -11.750 -11.025 1.00 79.88 172 LYS A CA 1
ATOM 1447 C C . LYS A 1 172 ? 8.225 -10.549 -10.449 1.00 79.88 172 LYS A C 1
ATOM 1449 O O . LYS A 1 172 ? 9.326 -10.235 -10.895 1.00 79.88 172 LYS A O 1
ATOM 1454 N N . ILE A 1 173 ? 7.641 -9.901 -9.446 1.00 80.12 173 ILE A N 1
ATOM 1455 C CA . ILE A 1 173 ? 8.305 -8.808 -8.731 1.00 80.12 173 ILE A CA 1
ATOM 1456 C C . ILE A 1 173 ? 9.463 -9.351 -7.889 1.00 80.12 173 ILE A C 1
ATOM 1458 O O . ILE A 1 173 ? 9.258 -10.078 -6.924 1.00 80.12 173 ILE A O 1
ATOM 1462 N N . GLU A 1 174 ? 10.677 -8.926 -8.231 1.00 80.12 174 GLU A N 1
ATOM 1463 C CA . GLU A 1 174 ? 11.904 -9.139 -7.444 1.00 80.12 174 GLU A CA 1
ATOM 1464 C C . GLU A 1 174 ? 12.127 -7.996 -6.442 1.00 80.12 174 GLU A C 1
ATOM 1466 O O . GLU A 1 174 ? 12.815 -8.132 -5.434 1.00 80.12 174 GLU A O 1
ATOM 1471 N N . GLY A 1 175 ? 11.522 -6.836 -6.704 1.00 79.25 175 GLY A N 1
ATOM 1472 C CA . GLY A 1 175 ? 11.528 -5.724 -5.770 1.00 79.25 175 GLY A CA 1
ATOM 1473 C C . GLY A 1 175 ? 10.793 -4.502 -6.297 1.00 79.25 175 GLY A C 1
ATOM 1474 O O . GLY A 1 175 ? 10.292 -4.463 -7.420 1.00 79.25 175 GLY A O 1
ATOM 1475 N N . SER A 1 176 ? 10.716 -3.466 -5.471 1.00 82.06 176 SER A N 1
ATOM 1476 C CA . SER A 1 176 ? 9.958 -2.265 -5.807 1.00 82.06 176 SER A CA 1
ATOM 1477 C C . SER A 1 176 ? 10.474 -1.032 -5.083 1.00 82.06 176 SER A C 1
ATOM 1479 O O . SER A 1 176 ? 11.143 -1.116 -4.056 1.00 82.06 176 SER A O 1
ATOM 1481 N N . SER A 1 177 ? 10.104 0.131 -5.607 1.00 80.50 177 SER A N 1
ATOM 1482 C CA . SER A 1 177 ? 10.377 1.430 -5.009 1.00 80.50 177 SER A CA 1
ATOM 1483 C C . SER A 1 177 ? 9.191 1.953 -4.200 1.00 80.50 177 SER A C 1
ATOM 1485 O O . SER A 1 177 ? 9.015 3.159 -4.080 1.00 80.50 177 SER A O 1
ATOM 1487 N N . TRP A 1 178 ? 8.303 1.107 -3.682 1.00 70.44 178 TRP A N 1
ATOM 1488 C CA . TRP A 1 178 ? 7.117 1.616 -2.978 1.00 70.44 178 TRP A CA 1
ATOM 1489 C C . TRP A 1 178 ? 7.446 2.448 -1.741 1.00 70.44 178 TRP A C 1
ATOM 1491 O O . TRP A 1 178 ? 6.795 3.463 -1.522 1.00 70.44 178 TRP A O 1
ATOM 1501 N N . THR A 1 179 ? 8.516 2.098 -1.024 1.00 68.06 179 THR A N 1
ATOM 1502 C CA . THR A 1 179 ? 9.073 2.892 0.087 1.00 68.06 179 THR A CA 1
ATOM 1503 C C . THR A 1 179 ? 9.754 4.189 -0.371 1.00 68.06 179 THR A C 1
ATOM 1505 O O . THR A 1 179 ? 10.165 5.009 0.445 1.00 68.06 179 THR A O 1
ATOM 1508 N N . LYS A 1 180 ? 9.906 4.393 -1.686 1.00 76.56 180 LYS A N 1
ATOM 1509 C CA . LYS A 1 180 ? 10.480 5.593 -2.296 1.00 76.56 180 LYS A CA 1
ATOM 1510 C C . LYS A 1 180 ? 9.633 6.063 -3.473 1.00 76.56 180 LYS A C 1
ATOM 1512 O O . LYS A 1 180 ? 9.822 5.666 -4.626 1.00 76.56 180 LYS A O 1
ATOM 1517 N N . ARG A 1 181 ? 8.706 6.961 -3.163 1.00 79.69 181 ARG A N 1
ATOM 1518 C CA . ARG A 1 181 ? 7.809 7.577 -4.137 1.00 79.69 181 ARG A CA 1
ATOM 1519 C C . ARG A 1 181 ? 8.452 8.783 -4.800 1.00 79.69 181 ARG A C 1
ATOM 1521 O O . ARG A 1 181 ? 9.252 9.495 -4.198 1.00 79.69 181 ARG A O 1
ATOM 1528 N N . PHE A 1 182 ? 8.072 9.012 -6.049 1.00 89.94 182 PHE A N 1
ATOM 1529 C CA . PHE A 1 182 ? 8.502 10.175 -6.813 1.00 89.94 182 PHE A CA 1
ATOM 1530 C C . PHE A 1 182 ? 7.293 11.041 -7.137 1.00 89.94 182 PHE A C 1
ATOM 1532 O O . PHE A 1 182 ? 6.277 10.549 -7.625 1.00 89.94 182 PHE A O 1
ATOM 1539 N N . GLU A 1 183 ? 7.413 12.341 -6.895 1.00 88.44 183 GLU A N 1
ATOM 1540 C CA . GLU A 1 183 ? 6.339 13.309 -7.145 1.00 88.44 183 GLU A CA 1
ATOM 1541 C C . GLU A 1 183 ? 6.016 13.445 -8.637 1.00 88.44 183 GLU A C 1
ATOM 1543 O O . GLU A 1 183 ? 4.883 13.725 -9.024 1.00 88.44 183 GLU A O 1
ATOM 1548 N N . ASN A 1 184 ? 7.014 13.234 -9.497 1.00 92.31 184 ASN A N 1
ATOM 1549 C CA . ASN A 1 184 ? 6.858 13.333 -10.939 1.00 92.31 184 ASN A CA 1
ATOM 1550 C C . ASN A 1 184 ? 7.697 12.292 -11.688 1.00 92.31 184 ASN A C 1
ATOM 1552 O O . ASN A 1 184 ? 8.674 11.742 -11.176 1.00 92.31 184 ASN A O 1
ATOM 1556 N N . GLU A 1 185 ? 7.306 12.068 -12.941 1.00 93.38 185 GLU A N 1
ATOM 1557 C CA . GLU A 1 185 ? 7.905 11.075 -13.829 1.00 93.38 185 GLU A CA 1
ATOM 1558 C C . GLU A 1 185 ? 9.398 11.320 -14.067 1.00 93.38 185 GLU A C 1
ATOM 1560 O O . GLU A 1 185 ? 10.179 10.373 -14.090 1.00 93.38 185 GLU A O 1
ATOM 1565 N N . LYS A 1 186 ? 9.813 12.587 -14.202 1.00 93.06 186 LYS A N 1
ATOM 1566 C CA . LYS A 1 186 ? 11.213 12.947 -14.451 1.00 93.06 186 LYS A CA 1
ATOM 1567 C C . LYS A 1 186 ? 12.103 12.510 -13.291 1.00 93.06 186 LYS A C 1
ATOM 1569 O O . LYS A 1 186 ? 13.130 11.886 -13.525 1.00 93.06 186 LYS A O 1
ATOM 1574 N N . LEU A 1 187 ? 11.697 12.788 -12.051 1.00 93.81 187 LEU A N 1
ATOM 1575 C CA . LEU A 1 187 ? 12.437 12.357 -10.861 1.00 93.81 187 LEU A CA 1
ATOM 1576 C C . LEU A 1 187 ? 12.524 10.832 -10.767 1.00 93.81 187 LEU A C 1
ATOM 1578 O O . LEU A 1 187 ? 13.592 10.306 -10.453 1.00 93.81 187 LEU A O 1
ATOM 1582 N N . ALA A 1 188 ? 11.429 10.130 -11.076 1.00 93.19 188 ALA A N 1
ATOM 1583 C CA . ALA A 1 188 ? 11.419 8.671 -11.101 1.00 93.19 188 ALA A CA 1
ATOM 1584 C C . ALA A 1 188 ? 12.403 8.121 -12.142 1.00 93.19 188 ALA A C 1
ATOM 1586 O O . ALA A 1 188 ? 13.258 7.302 -11.811 1.00 93.19 188 ALA A O 1
ATOM 1587 N N . LYS A 1 189 ? 12.337 8.624 -13.381 1.00 92.38 189 LYS A N 1
ATOM 1588 C CA . LYS A 1 189 ? 13.217 8.207 -14.479 1.00 92.38 189 LYS A CA 1
ATOM 1589 C C . LYS A 1 189 ? 14.680 8.513 -14.196 1.00 92.38 189 LYS A C 1
ATOM 1591 O O . LYS A 1 189 ? 15.492 7.607 -14.291 1.00 92.38 189 LYS A O 1
ATOM 1596 N N . THR A 1 190 ? 15.011 9.718 -13.736 1.00 92.12 190 THR A N 1
ATOM 1597 C CA . THR A 1 190 ? 16.391 10.067 -13.363 1.00 92.12 190 THR A CA 1
ATOM 1598 C C . THR A 1 190 ? 16.924 9.171 -12.245 1.00 92.12 190 THR A C 1
ATOM 1600 O O . THR A 1 190 ? 18.092 8.787 -12.254 1.00 92.12 190 THR A O 1
ATOM 1603 N N . HIS A 1 191 ? 16.090 8.800 -11.270 1.00 90.38 191 HIS A N 1
ATOM 1604 C CA . HIS A 1 191 ? 16.513 7.856 -10.241 1.00 90.38 191 HIS A CA 1
ATOM 1605 C C . HIS A 1 191 ? 16.789 6.459 -10.815 1.00 90.38 191 HIS A C 1
ATOM 1607 O O . HIS A 1 191 ? 17.809 5.864 -10.477 1.00 90.38 191 HIS A O 1
ATOM 1613 N N . ILE A 1 192 ? 15.912 5.962 -11.690 1.00 89.62 192 ILE A N 1
ATOM 1614 C CA . ILE A 1 192 ? 16.064 4.667 -12.365 1.00 89.62 192 ILE A CA 1
ATOM 1615 C C . ILE A 1 192 ? 17.307 4.659 -13.264 1.00 89.62 192 ILE A C 1
ATOM 1617 O O . ILE A 1 192 ? 18.094 3.721 -13.202 1.00 89.62 192 ILE A O 1
ATOM 1621 N N . GLU A 1 193 ? 17.534 5.715 -14.042 1.00 89.50 193 GLU A N 1
ATOM 1622 C CA . GLU A 1 193 ? 18.725 5.892 -14.881 1.00 89.50 193 GLU A CA 1
ATOM 1623 C C . GLU A 1 193 ? 20.006 5.839 -14.044 1.00 89.50 193 GLU A C 1
ATOM 1625 O O . GLU A 1 193 ? 20.926 5.101 -14.374 1.00 89.50 193 GLU A O 1
ATOM 1630 N N . ASN A 1 194 ? 20.054 6.542 -12.910 1.00 87.44 194 ASN A N 1
ATOM 1631 C CA . ASN A 1 194 ? 21.216 6.506 -12.016 1.00 87.44 194 ASN A CA 1
ATOM 1632 C C . ASN A 1 194 ? 21.440 5.133 -11.367 1.00 87.44 194 ASN A C 1
ATOM 1634 O O . ASN A 1 194 ? 22.567 4.800 -10.990 1.00 87.44 194 ASN A O 1
ATOM 1638 N N . LEU A 1 195 ? 20.369 4.362 -11.184 1.00 85.00 195 LEU A N 1
ATOM 1639 C CA . LEU A 1 195 ? 20.424 3.060 -10.535 1.00 85.00 195 LEU A CA 1
ATOM 1640 C C . LEU A 1 195 ? 20.800 1.941 -11.519 1.00 85.00 195 LEU A C 1
ATOM 1642 O O . LEU A 1 195 ? 21.599 1.083 -11.158 1.00 85.00 195 LEU A O 1
ATOM 1646 N N . PHE A 1 196 ? 20.287 1.983 -12.752 1.00 84.31 196 PHE A N 1
ATOM 1647 C CA . PHE A 1 196 ? 20.392 0.901 -13.743 1.00 84.31 196 PHE A CA 1
ATOM 1648 C C . PHE A 1 196 ? 21.150 1.269 -15.032 1.00 84.31 196 PHE A C 1
ATOM 1650 O O . PHE A 1 196 ? 21.317 0.411 -15.897 1.00 84.31 196 PHE A O 1
ATOM 1657 N N . ASP A 1 197 ? 21.572 2.525 -15.219 1.00 84.00 197 ASP A N 1
ATOM 1658 C CA . ASP A 1 197 ? 22.076 3.071 -16.500 1.00 84.00 197 ASP A CA 1
ATOM 1659 C C . ASP A 1 197 ? 21.085 2.858 -17.669 1.00 84.00 197 ASP A C 1
ATOM 1661 O O . ASP A 1 197 ? 21.451 2.647 -18.827 1.00 84.00 197 ASP A O 1
ATOM 1665 N N . ALA A 1 198 ? 19.787 2.827 -17.353 1.00 79.50 198 ALA A N 1
ATOM 1666 C CA . ALA A 1 198 ? 18.726 2.456 -18.282 1.00 79.50 198 ALA A CA 1
ATOM 1667 C C . ALA A 1 198 ? 18.217 3.677 -19.068 1.00 79.50 198 ALA A C 1
ATOM 1669 O O . ALA A 1 198 ? 17.193 4.262 -18.729 1.00 79.50 198 ALA A O 1
ATOM 1670 N N . GLN A 1 199 ? 18.933 4.043 -20.135 1.00 75.88 199 GLN A N 1
ATOM 1671 C CA . GLN A 1 199 ? 18.572 5.153 -21.038 1.00 75.88 199 GLN A CA 1
ATOM 1672 C C . GLN A 1 199 ? 17.677 4.723 -22.218 1.00 75.88 199 GLN A C 1
ATOM 1674 O O . GLN A 1 199 ? 17.453 5.491 -23.154 1.00 75.88 199 GLN A O 1
ATOM 1679 N N . ASN A 1 200 ? 17.197 3.476 -22.217 1.00 74.62 200 ASN A N 1
ATOM 1680 C CA . ASN A 1 200 ? 16.421 2.925 -23.324 1.00 74.62 200 ASN A CA 1
ATOM 1681 C C . ASN A 1 200 ? 15.026 3.571 -23.408 1.00 74.62 200 ASN A C 1
ATOM 1683 O O . ASN A 1 200 ? 14.527 4.187 -22.465 1.00 74.62 200 ASN A O 1
ATOM 1687 N N . SER A 1 201 ? 14.363 3.393 -24.552 1.00 84.06 201 SER A N 1
ATOM 1688 C CA . SER A 1 201 ? 12.998 3.873 -24.753 1.00 84.06 201 SER A CA 1
ATOM 1689 C C . SER A 1 201 ? 12.007 3.125 -23.861 1.00 84.06 201 SER A C 1
ATOM 1691 O O . SER A 1 201 ? 11.911 1.898 -23.919 1.00 84.06 201 SER A O 1
ATOM 1693 N N . TRP A 1 202 ? 11.243 3.889 -23.086 1.00 91.25 202 TRP A N 1
ATOM 1694 C CA . TRP A 1 202 ? 10.111 3.407 -22.304 1.00 91.25 202 TRP A CA 1
ATOM 1695 C C . TRP A 1 202 ? 8.920 3.103 -23.215 1.00 91.25 202 TRP A C 1
ATOM 1697 O O . TRP A 1 202 ? 8.519 3.942 -24.021 1.00 91.25 202 TRP A O 1
ATOM 1707 N N . GLU A 1 203 ? 8.334 1.924 -23.055 1.00 93.00 203 GLU A N 1
ATOM 1708 C CA . GLU A 1 203 ? 7.125 1.490 -23.750 1.00 93.00 203 GLU A CA 1
ATOM 1709 C C . GLU A 1 203 ? 5.907 1.710 -22.849 1.00 93.00 203 GLU A C 1
ATOM 1711 O O . GLU A 1 203 ? 5.869 1.224 -21.722 1.00 93.00 203 GLU A O 1
ATOM 1716 N N . ALA A 1 204 ? 4.897 2.445 -23.313 1.00 94.19 204 ALA A N 1
ATOM 1717 C CA . ALA A 1 204 ? 3.648 2.584 -22.569 1.00 94.19 204 ALA A CA 1
AT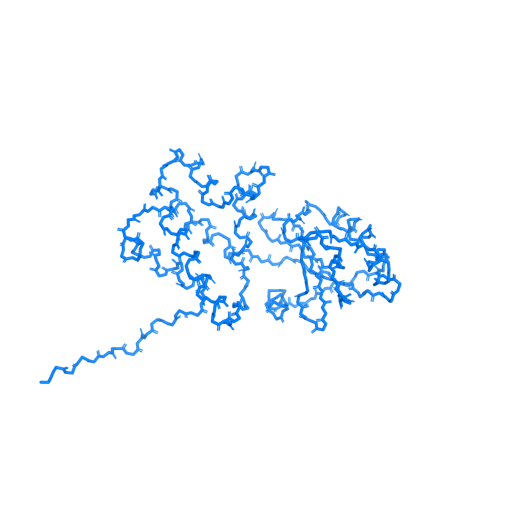OM 1718 C C . ALA A 1 204 ? 2.808 1.306 -22.699 1.00 94.19 204 ALA A C 1
ATOM 1720 O O . ALA A 1 204 ? 2.505 0.873 -23.810 1.00 94.19 204 ALA A O 1
ATOM 1721 N N . LEU A 1 205 ? 2.396 0.732 -21.568 1.00 92.44 205 LEU A N 1
ATOM 1722 C CA . LEU A 1 205 ? 1.460 -0.388 -21.560 1.00 92.44 205 LEU A CA 1
ATOM 1723 C C . LEU A 1 205 ? 0.022 0.126 -21.686 1.00 92.44 205 LEU A C 1
ATOM 1725 O O . LEU A 1 205 ? -0.323 1.198 -21.186 1.00 92.44 205 LEU A O 1
ATOM 1729 N N . SER A 1 206 ? -0.821 -0.661 -22.351 1.00 89.25 206 SER A N 1
ATOM 1730 C CA . SER A 1 206 ? -2.244 -0.376 -22.554 1.00 89.25 206 SER A CA 1
ATOM 1731 C C . SER A 1 206 ? -3.103 -1.564 -22.115 1.00 89.25 206 SER A C 1
ATOM 1733 O O . SER A 1 206 ? -2.598 -2.678 -21.984 1.00 89.25 206 SER A O 1
ATOM 1735 N N . GLY A 1 207 ? -4.394 -1.324 -21.872 1.00 90.69 207 GLY A N 1
ATOM 1736 C CA . GLY A 1 207 ? -5.335 -2.324 -21.358 1.00 90.69 207 GLY A CA 1
ATOM 1737 C C . GLY A 1 207 ? -5.720 -2.079 -19.898 1.00 90.69 207 GLY A C 1
ATOM 1738 O O . GLY A 1 207 ? -5.639 -0.950 -19.411 1.00 90.69 207 GLY A O 1
ATOM 1739 N N . ASP A 1 208 ? -6.159 -3.133 -19.208 1.00 90.12 208 ASP A N 1
ATOM 1740 C CA . ASP A 1 208 ? -6.481 -3.072 -17.780 1.00 90.12 208 ASP A CA 1
ATOM 1741 C C . ASP A 1 208 ? -5.189 -3.038 -16.953 1.00 90.12 208 ASP A C 1
ATOM 1743 O O . ASP A 1 208 ? -4.567 -4.059 -16.655 1.00 90.12 208 ASP A O 1
ATOM 1747 N N . LEU A 1 209 ? -4.768 -1.824 -16.604 1.00 90.94 209 LEU A N 1
ATOM 1748 C CA . LEU A 1 209 ? -3.536 -1.583 -15.860 1.00 90.94 209 LEU A CA 1
ATOM 1749 C C . LEU A 1 209 ? -3.559 -2.215 -14.462 1.00 90.94 209 LEU A C 1
ATOM 1751 O O . LEU A 1 209 ? -2.502 -2.585 -13.950 1.00 90.94 209 LEU A O 1
ATOM 1755 N N . LYS A 1 210 ? -4.740 -2.338 -13.839 1.00 87.44 210 LYS A N 1
ATOM 1756 C CA . LYS A 1 210 ? -4.870 -2.961 -12.520 1.00 87.44 210 LYS A CA 1
ATOM 1757 C C . LYS A 1 210 ? -4.619 -4.460 -12.636 1.00 87.44 210 LYS A C 1
ATOM 1759 O O . LYS A 1 210 ? -3.784 -4.973 -11.897 1.00 87.44 210 LYS A O 1
ATOM 1764 N N . LEU A 1 211 ? -5.242 -5.115 -13.617 1.00 87.56 211 LEU A N 1
ATOM 1765 C CA . LEU A 1 211 ? -5.009 -6.532 -13.893 1.00 87.56 211 LEU A CA 1
ATOM 1766 C C . LEU A 1 211 ? -3.538 -6.817 -14.230 1.00 87.56 211 LEU A C 1
ATOM 1768 O O . LEU A 1 211 ? -2.986 -7.807 -13.760 1.00 87.56 211 LEU A O 1
ATOM 1772 N N . ILE A 1 212 ? -2.884 -5.934 -14.995 1.00 86.88 212 ILE A N 1
ATOM 1773 C CA . ILE A 1 212 ? -1.449 -6.055 -15.297 1.00 86.88 212 ILE A CA 1
ATOM 1774 C C . ILE A 1 212 ? -0.623 -6.083 -14.005 1.00 86.88 212 ILE A C 1
ATOM 1776 O O . ILE A 1 212 ? 0.253 -6.933 -13.869 1.00 86.88 212 ILE A O 1
ATOM 1780 N N . LEU A 1 213 ? -0.895 -5.192 -13.044 1.00 84.25 213 LEU A N 1
ATOM 1781 C CA . LEU A 1 213 ? -0.181 -5.208 -11.763 1.00 84.25 213 LEU A CA 1
ATOM 1782 C C . LEU A 1 213 ? -0.523 -6.430 -10.915 1.00 84.25 213 LEU A C 1
ATOM 1784 O O . LEU A 1 213 ? 0.386 -7.024 -10.350 1.00 84.25 213 LEU A O 1
ATOM 1788 N N . GLU A 1 214 ? -1.795 -6.817 -10.841 1.00 84.62 214 GLU A N 1
ATOM 1789 C CA . GLU A 1 214 ? -2.243 -7.997 -10.087 1.00 84.62 214 GLU A CA 1
ATOM 1790 C C . GLU A 1 214 ? -1.611 -9.293 -10.597 1.00 84.62 214 GLU A C 1
ATOM 1792 O O . GLU A 1 214 ? -1.236 -10.134 -9.796 1.00 84.62 214 GLU A O 1
ATOM 1797 N N . GLN A 1 215 ? -1.419 -9.439 -11.909 1.00 82.88 215 GLN A N 1
ATOM 1798 C CA . GLN A 1 215 ? -0.732 -10.598 -12.497 1.00 82.88 215 GLN A CA 1
ATOM 1799 C C . GLN A 1 215 ? 0.782 -10.602 -12.259 1.00 82.88 215 GLN A C 1
ATOM 1801 O O . GLN A 1 215 ? 1.435 -11.623 -12.466 1.00 82.88 215 GLN A O 1
ATOM 1806 N N . THR A 1 216 ? 1.333 -9.453 -11.875 1.00 77.50 216 THR A N 1
ATOM 1807 C CA . THR A 1 216 ? 2.767 -9.243 -11.680 1.00 77.50 216 THR A CA 1
ATOM 1808 C C . THR A 1 216 ? 3.176 -9.385 -10.198 1.00 77.50 216 THR A C 1
ATOM 1810 O O . THR A 1 216 ? 4.364 -9.546 -9.906 1.00 77.50 216 THR A O 1
ATOM 1813 N N . MET A 1 217 ? 2.204 -9.326 -9.270 1.00 72.44 217 MET A N 1
ATOM 1814 C CA . MET A 1 217 ? 2.366 -9.462 -7.808 1.00 72.44 217 MET A CA 1
ATOM 1815 C C . MET A 1 217 ? 2.022 -10.864 -7.310 1.00 72.44 217 MET A C 1
ATOM 1817 O O . MET A 1 217 ? 2.861 -11.395 -6.556 1.00 72.44 217 MET A O 1
#

Foldseek 3Di:
DDPPPPPPPDPDDPAPVSVLVVCVVPVCVQQVDLFLVSVVVSVVVVVVVCVVVVPDHALDPPRVVLVLVLQCVVQVHPASVCPNRNSLCVVVVNPGNNSSVVVSVSVVVRSPKDFPWKWKDFADPQLLVQLQVDWDQDPNDTDRPFNAFGMKIWTQMPPLSAIKMFTDHPLETRDICSSPGDSYPVVRVVVSCVNRVGPDDIHIDDDRRRVSSSSSD

pLDDT: mean 86.13, std 13.76, range [34.69, 98.75]

Secondary structure (DSSP, 8-state):
-------S------SHHHHHHHHHHSHHHHHSSS-HHHHHHHHHHHHHHHHHTT-PPP--SS-GGGHHHHHHHHTT-S-GGGHHHHHHHHHTTT-HHHHHHHHHHHHHHHTT--EEEEEEEEPPHHHHHHHHT-EEEETTEEEES-S---EEEEEEESTT--EEEEEEETTEEEEE-TTS-BSSHHHHHHHHHHHH---SPPEEP-S-HHHHHHHH-